Protein AF-A0A2N2ADD2-F1 (afdb_monomer_lite)

pLDDT: mean 80.16, std 11.81, range [31.42, 96.12]

Radius of gyration: 32.39 Å; chains: 1; bounding box: 67×50×82 Å

Sequence (195 aa):
MPVCSAKVRYEQFLERLINNNEPEYFYLHQEPTADFPEPCCAFLALSIPVKADLHYQKCVDARILSLQETFKAKLGWLVGQMYSRVGTQDWERSALKEKVSELIDQAALWLDTKQIKELQRAVNEWRAANPTTEITPKLVLELSEQLPTRKQKALSRIEAIVKGGGKGVPELTPEQIKSLLRHLSNDQGLTEVLR

Secondary structure (DSSP, 8-state):
----S-HHHHHHHHHHHHTT-STTEEEE--BGGGTB-S-EEEETT------HHHHHHHHHHT------HHHHHHHHHHHHHHH------PPPHHHHHHHHHHHHHHH-----HHHHHHHHHHHHHHHHH-TTS---HHHHHHHHHTSPPHHHHHHHHHHHHHHTT-TT-----HHHHHHHHHHHHH-HHHHHHT-

Foldseek 3Di:
DDDDPCPVVVVVVVVCACVVNPLQKHWDCADVVQVRHHIDIDGLPDDDDDDCVPCVVVCVVPDSDDDDPVSVVSSVVSNCVVPVDPPDPDDDPVVVVVVVVVCVVVPDDDDDPVLVVVLVVQVVVVCVVPVPDDDDPVNSVVSSVPDQALLSV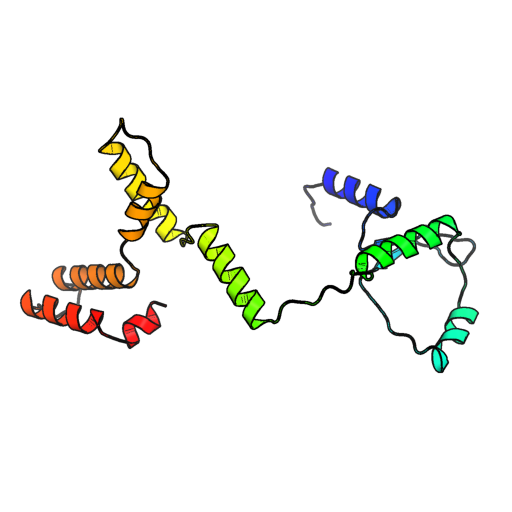VLVVVLCCQVVPPPPRPNDDPVRSVVVSVCSSPDPVNVVVSD

Structure (mmCIF, N/CA/C/O backbone):
data_AF-A0A2N2ADD2-F1
#
_entry.id   AF-A0A2N2ADD2-F1
#
loop_
_atom_site.group_PDB
_atom_site.id
_atom_site.type_symbol
_atom_site.label_atom_id
_atom_site.label_alt_id
_atom_site.label_comp_id
_atom_site.label_asym_id
_atom_site.label_entity_id
_atom_site.label_seq_id
_atom_site.pdbx_PDB_ins_code
_atom_site.Cartn_x
_atom_site.Cartn_y
_atom_site.Cartn_z
_atom_site.occupancy
_atom_site.B_iso_or_equiv
_atom_site.auth_seq_id
_atom_site.auth_comp_id
_atom_site.auth_asym_id
_atom_site.auth_atom_id
_atom_site.pdbx_PDB_model_num
ATOM 1 N N . MET A 1 1 ? 19.639 -5.070 19.262 1.00 31.42 1 MET A N 1
ATOM 2 C CA . MET A 1 1 ? 19.047 -3.772 18.874 1.00 31.42 1 MET A CA 1
ATOM 3 C C . MET A 1 1 ? 19.299 -3.545 17.394 1.00 31.42 1 MET A C 1
ATOM 5 O O . MET A 1 1 ? 20.451 -3.675 16.993 1.00 31.42 1 MET A O 1
ATOM 9 N N . PRO A 1 2 ? 18.271 -3.260 16.582 1.00 43.34 2 PRO A N 1
ATOM 10 C CA . PRO A 1 2 ? 18.477 -2.869 15.193 1.00 43.34 2 PRO A CA 1
ATOM 11 C C . PRO A 1 2 ? 19.175 -1.503 15.134 1.00 43.34 2 PRO A C 1
ATOM 13 O O . PRO A 1 2 ? 18.790 -0.568 15.832 1.00 43.34 2 PRO A O 1
ATOM 16 N N . VAL A 1 3 ? 20.215 -1.396 14.309 1.00 45.28 3 VAL A N 1
ATOM 17 C CA . VAL A 1 3 ? 20.918 -0.136 14.040 1.00 45.28 3 VAL A CA 1
ATOM 18 C C . VAL A 1 3 ? 20.232 0.515 12.841 1.00 45.28 3 VAL A C 1
ATOM 20 O O . VAL A 1 3 ? 20.341 0.021 11.723 1.00 45.28 3 VAL A O 1
ATOM 23 N N . CYS A 1 4 ? 19.482 1.593 13.074 1.00 60.41 4 CYS A N 1
ATOM 24 C CA . CYS A 1 4 ? 18.794 2.344 12.022 1.00 60.41 4 CYS A CA 1
ATOM 25 C C . CYS A 1 4 ? 19.504 3.675 11.756 1.00 60.41 4 CYS A C 1
ATOM 27 O O . CYS A 1 4 ? 19.708 4.472 12.667 1.00 60.41 4 CYS A O 1
ATOM 29 N N . SER A 1 5 ? 19.837 3.938 10.491 1.00 70.19 5 SER A N 1
ATOM 30 C CA . SER A 1 5 ? 20.504 5.168 10.036 1.00 70.19 5 SER A CA 1
ATOM 31 C C . SER A 1 5 ? 19.545 6.339 9.770 1.00 70.19 5 SER A C 1
ATOM 33 O O . SER A 1 5 ? 19.991 7.450 9.501 1.00 70.19 5 SER A O 1
ATOM 35 N N . ALA A 1 6 ? 18.228 6.122 9.854 1.00 81.38 6 ALA A N 1
ATOM 36 C CA . ALA A 1 6 ? 17.204 7.070 9.408 1.00 81.38 6 ALA A CA 1
ATOM 37 C C . ALA A 1 6 ? 16.372 7.666 10.563 1.00 81.38 6 ALA A C 1
ATOM 39 O O . ALA A 1 6 ? 15.142 7.663 10.509 1.00 81.38 6 ALA A O 1
ATOM 40 N N . LYS A 1 7 ? 17.037 8.192 11.604 1.00 87.25 7 LYS A N 1
ATOM 41 C CA . LYS A 1 7 ? 16.390 8.783 12.796 1.00 87.25 7 LYS A CA 1
ATOM 42 C C . LYS A 1 7 ? 15.319 9.825 12.445 1.00 87.25 7 LYS A C 1
ATOM 44 O O . LYS A 1 7 ? 14.194 9.717 12.913 1.00 87.25 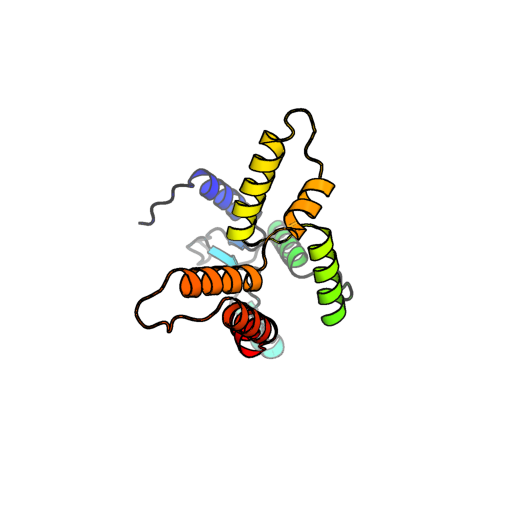7 LYS A O 1
ATOM 49 N N . VAL A 1 8 ? 15.643 10.762 11.551 1.00 87.50 8 VAL A N 1
ATOM 50 C CA . VAL A 1 8 ? 14.726 11.841 11.135 1.00 87.50 8 VAL A CA 1
ATOM 51 C C . VAL A 1 8 ? 13.441 11.287 10.511 1.00 87.50 8 VAL A C 1
ATOM 53 O O . VAL A 1 8 ? 12.346 11.746 10.811 1.00 87.50 8 VAL A O 1
ATOM 56 N N . ARG A 1 9 ? 13.555 10.256 9.664 1.00 86.00 9 ARG A N 1
ATOM 57 C CA . ARG A 1 9 ? 12.391 9.632 9.018 1.00 86.00 9 ARG A CA 1
ATOM 58 C C . ARG A 1 9 ? 11.507 8.903 10.030 1.00 86.00 9 ARG A C 1
ATOM 60 O O . ARG A 1 9 ? 10.291 8.889 9.872 1.00 86.00 9 ARG A O 1
ATOM 67 N N . TYR A 1 10 ? 12.117 8.295 11.044 1.00 89.88 10 TYR A N 1
ATOM 68 C CA . TYR A 1 10 ? 11.398 7.622 12.120 1.00 89.88 10 TYR A CA 1
ATOM 69 C C . TYR A 1 10 ? 10.647 8.614 13.016 1.00 89.88 10 TYR A C 1
ATOM 71 O O . TYR A 1 10 ? 9.476 8.396 13.306 1.00 89.88 10 TYR A O 1
ATOM 79 N N . GLU A 1 11 ? 11.281 9.729 13.384 1.00 92.06 11 GLU A N 1
ATOM 80 C CA . GLU A 1 11 ? 10.634 10.809 14.143 1.00 92.06 11 GLU A CA 1
ATOM 81 C C . GLU A 1 11 ? 9.427 11.370 13.385 1.00 92.06 11 GLU A C 1
ATOM 83 O O . GLU A 1 11 ? 8.322 11.381 13.921 1.00 92.06 11 GLU A O 1
ATOM 88 N N . GLN A 1 12 ? 9.594 11.705 12.101 1.00 92.44 12 GLN A N 1
ATOM 89 C CA . GLN A 1 12 ? 8.491 12.170 11.251 1.00 92.44 12 GLN A CA 1
ATOM 90 C C . GLN A 1 12 ? 7.350 11.151 11.151 1.00 92.44 12 GLN A C 1
ATOM 92 O O . GLN A 1 12 ? 6.180 11.526 11.126 1.00 92.44 12 GLN A O 1
ATOM 97 N N . PHE A 1 13 ? 7.671 9.858 11.073 1.00 93.12 13 PHE A N 1
ATOM 98 C CA . PHE A 1 13 ? 6.657 8.807 11.072 1.00 93.12 13 PHE A CA 1
ATOM 99 C C . PHE A 1 13 ? 5.889 8.765 12.398 1.00 93.12 13 PHE A C 1
ATOM 101 O O . PHE A 1 13 ? 4.661 8.768 12.377 1.00 93.12 13 PHE A O 1
ATOM 108 N N . LEU A 1 14 ? 6.584 8.777 13.540 1.00 93.94 14 LEU A N 1
ATOM 109 C CA . LEU A 1 14 ? 5.941 8.770 14.855 1.00 93.94 14 LEU A CA 1
ATOM 110 C C . LEU A 1 14 ? 5.075 10.011 15.083 1.00 93.94 14 LEU A C 1
ATOM 112 O O . LEU A 1 14 ? 3.967 9.888 15.597 1.00 93.94 14 LEU A O 1
ATOM 116 N N . GLU A 1 15 ? 5.538 11.190 14.665 1.00 94.31 15 GLU A N 1
ATOM 117 C CA . GLU A 1 15 ? 4.751 12.423 14.734 1.00 94.31 15 GLU A CA 1
ATOM 118 C C . GLU A 1 15 ? 3.450 12.299 13.943 1.00 94.31 15 GLU A C 1
ATOM 120 O O . GLU A 1 15 ? 2.382 12.658 14.444 1.00 94.31 15 GLU A O 1
ATOM 125 N N . ARG A 1 16 ? 3.501 11.759 12.719 1.00 94.81 16 ARG A N 1
ATOM 126 C CA . ARG A 1 16 ? 2.286 11.524 11.930 1.00 94.81 16 ARG A CA 1
ATOM 127 C C . ARG A 1 16 ? 1.391 10.470 12.567 1.00 94.81 16 ARG A C 1
ATOM 129 O O . ARG A 1 16 ? 0.183 10.686 12.630 1.00 94.81 16 ARG A O 1
ATOM 136 N N . LEU A 1 17 ? 1.964 9.374 13.056 1.00 94.44 17 LEU A N 1
ATOM 137 C CA . LEU A 1 17 ? 1.234 8.276 13.682 1.00 94.44 17 LEU A CA 1
ATOM 138 C C . LEU A 1 17 ? 0.463 8.749 14.919 1.00 94.44 17 LEU A C 1
ATOM 140 O O . LEU A 1 17 ? -0.749 8.567 14.989 1.00 94.44 17 LEU A O 1
ATOM 144 N N . ILE A 1 18 ? 1.144 9.406 15.861 1.00 94.06 18 ILE A N 1
ATOM 145 C CA . ILE A 1 18 ? 0.550 9.880 17.121 1.00 94.06 18 ILE A CA 1
ATOM 146 C C . ILE A 1 18 ? -0.536 10.928 16.849 1.00 94.06 18 ILE A C 1
ATOM 148 O O . ILE A 1 18 ? -1.584 10.923 17.492 1.00 94.06 18 ILE A O 1
ATOM 152 N N . ASN A 1 19 ? -0.336 11.782 15.842 1.00 93.81 19 ASN A N 1
ATOM 153 C CA . ASN A 1 19 ? -1.346 12.748 15.414 1.00 93.81 19 ASN A CA 1
ATOM 154 C C . ASN A 1 19 ? -2.474 12.135 14.564 1.00 93.81 19 ASN A C 1
ATOM 156 O O . ASN A 1 19 ? -3.343 12.874 14.094 1.00 93.81 19 ASN A O 1
ATOM 160 N N . ASN A 1 20 ? -2.514 10.813 14.358 1.00 93.88 20 ASN A N 1
ATOM 161 C CA . ASN A 1 20 ? -3.494 10.125 13.510 1.00 93.88 20 ASN A CA 1
ATOM 162 C C . ASN A 1 20 ? -3.515 10.635 12.055 1.00 93.88 20 ASN A C 1
ATOM 164 O O . ASN A 1 20 ? -4.572 10.757 11.444 1.00 93.88 20 ASN A O 1
ATOM 168 N N . ASN A 1 21 ? -2.356 11.002 11.513 1.00 92.44 21 ASN A N 1
ATOM 169 C CA . ASN A 1 21 ? -2.181 11.480 10.137 1.00 92.44 21 ASN A CA 1
ATOM 170 C C . ASN A 1 21 ? -1.524 10.433 9.222 1.00 92.44 21 ASN A C 1
ATOM 172 O O . ASN A 1 21 ? -1.235 10.732 8.066 1.00 92.44 21 ASN A O 1
ATOM 176 N N . GLU A 1 22 ? -1.265 9.228 9.730 1.00 92.69 22 GLU A N 1
ATOM 177 C CA . GLU A 1 22 ? -0.742 8.116 8.940 1.00 92.69 22 GLU A CA 1
ATOM 178 C C . GLU A 1 22 ? -1.917 7.242 8.442 1.00 92.69 22 GLU A C 1
ATOM 180 O O . GLU A 1 22 ? -2.624 6.678 9.273 1.00 92.69 22 GLU A O 1
ATOM 185 N N . PRO A 1 23 ? -2.173 7.125 7.122 1.00 86.75 23 PRO A N 1
ATOM 186 C CA . PRO A 1 23 ? -3.447 6.609 6.596 1.00 86.75 23 PRO A CA 1
ATOM 187 C C . PRO A 1 23 ? -3.810 5.167 6.964 1.00 86.75 23 PRO A C 1
ATOM 189 O O . PRO A 1 23 ? -4.987 4.833 7.023 1.00 86.75 23 PRO A O 1
ATOM 192 N N . GLU A 1 24 ? -2.821 4.302 7.180 1.00 90.25 24 GLU A N 1
ATOM 193 C CA . GLU A 1 24 ? -3.043 2.870 7.438 1.00 90.25 24 GLU A CA 1
ATOM 194 C C . GLU A 1 24 ? -3.286 2.553 8.919 1.00 90.25 24 GLU A C 1
ATOM 196 O O . GLU A 1 24 ? -3.643 1.424 9.270 1.00 90.25 24 GLU A O 1
ATOM 201 N N . TYR A 1 25 ? -3.092 3.544 9.788 1.00 93.88 25 TYR A N 1
ATOM 202 C CA . TYR A 1 25 ? -2.951 3.362 11.220 1.00 93.88 25 TYR A CA 1
ATOM 203 C C . TYR A 1 25 ? -3.843 4.331 11.989 1.00 93.88 25 TYR A C 1
ATOM 205 O O . TYR A 1 25 ? -4.035 5.481 11.601 1.00 93.88 25 TYR A O 1
ATOM 213 N N . PHE A 1 26 ? -4.344 3.882 13.134 1.00 95.00 26 PHE A N 1
ATOM 214 C CA . PHE A 1 26 ? -5.016 4.754 14.088 1.00 95.00 26 PHE A CA 1
ATOM 215 C C . PHE A 1 26 ? -4.432 4.542 15.479 1.00 95.00 26 PHE A C 1
ATOM 217 O O . PHE A 1 26 ? -4.588 3.482 16.084 1.00 95.00 26 PHE A O 1
ATOM 224 N N . TYR A 1 27 ? -3.703 5.537 15.964 1.00 96.12 27 TYR A N 1
ATOM 225 C CA . TYR A 1 27 ? -3.091 5.557 17.279 1.00 96.12 27 TYR A CA 1
ATOM 226 C C . TYR A 1 27 ? -4.137 5.776 18.378 1.00 96.12 27 TYR A C 1
ATOM 228 O O . TYR A 1 27 ? -4.962 6.694 18.315 1.00 96.12 27 TYR A O 1
ATOM 236 N N . LEU A 1 28 ? -4.053 4.936 19.407 1.00 94.19 28 LEU A N 1
ATOM 237 C CA . LEU A 1 28 ? -4.863 4.974 20.615 1.00 94.19 28 LEU A CA 1
ATOM 238 C C . LEU A 1 28 ? -3.937 5.207 21.807 1.00 94.19 28 LEU A C 1
ATOM 240 O O . LEU A 1 28 ? -3.064 4.387 22.101 1.00 94.19 28 LEU A O 1
ATOM 244 N N . HIS A 1 29 ? -4.126 6.337 22.485 1.00 93.81 29 HIS A N 1
ATOM 245 C CA . HIS A 1 29 ? -3.371 6.640 23.692 1.00 93.81 29 HIS A CA 1
ATOM 246 C C . HIS A 1 29 ? -3.873 5.800 24.868 1.00 93.81 29 HIS A C 1
ATOM 248 O O . HIS A 1 29 ? -5.074 5.551 24.974 1.00 93.81 29 HIS A O 1
ATOM 254 N N . GLN A 1 30 ? -2.951 5.379 25.733 1.00 93.88 30 GLN A N 1
ATOM 255 C CA . GLN A 1 30 ? -3.269 4.614 26.936 1.00 93.88 30 GLN A CA 1
ATOM 256 C C . GLN A 1 30 ? -4.255 5.368 27.842 1.00 93.88 30 GLN A C 1
ATOM 258 O O . GLN A 1 30 ? -4.192 6.591 27.960 1.00 93.88 30 GLN A O 1
ATOM 263 N N . GLU A 1 31 ? -5.117 4.620 28.521 1.00 92.56 31 GLU A N 1
ATOM 264 C CA . GLU A 1 31 ? -6.020 5.095 29.566 1.00 92.56 31 GLU A CA 1
ATOM 265 C C . GLU A 1 31 ? -5.992 4.086 30.729 1.00 92.56 31 GLU A C 1
ATOM 267 O O . GLU A 1 31 ? -6.833 3.183 30.810 1.00 92.56 31 GLU A O 1
ATOM 272 N N . PRO A 1 32 ? -5.002 4.194 31.636 1.00 89.56 32 PRO A N 1
ATOM 273 C CA . PRO A 1 32 ? -4.806 3.218 32.708 1.00 89.56 32 PRO A CA 1
ATOM 274 C C . PRO A 1 32 ? -6.000 3.107 33.662 1.00 89.56 32 PRO A C 1
ATOM 276 O O . PRO A 1 32 ? -6.190 2.070 34.289 1.00 89.56 32 PRO A O 1
ATOM 279 N N . THR A 1 33 ? -6.820 4.159 33.768 1.00 91.31 33 THR A N 1
ATOM 280 C CA . THR A 1 33 ? -8.014 4.165 34.629 1.00 91.31 33 THR A CA 1
ATOM 281 C C . THR A 1 33 ? -9.147 3.282 34.100 1.00 91.31 33 THR A C 1
ATOM 283 O O . THR A 1 33 ? -10.035 2.908 34.864 1.00 91.31 33 THR A O 1
ATOM 286 N N . ALA A 1 34 ? -9.100 2.918 32.817 1.00 85.69 34 ALA A N 1
ATOM 287 C CA . ALA A 1 34 ? -10.124 2.150 32.119 1.00 85.69 34 ALA A CA 1
ATOM 288 C C . ALA A 1 34 ? -9.594 0.808 31.579 1.00 85.69 34 ALA A C 1
ATOM 290 O O . ALA A 1 34 ? -10.079 0.325 30.559 1.00 85.69 34 ALA A O 1
ATOM 291 N N . ASP A 1 35 ? -8.592 0.227 32.252 1.00 88.31 35 ASP A N 1
ATOM 292 C CA . ASP A 1 35 ? -7.957 -1.050 31.881 1.00 88.31 35 ASP A CA 1
ATOM 293 C C . ASP A 1 35 ? -7.349 -1.051 30.463 1.00 88.31 35 ASP A C 1
ATOM 295 O O . ASP A 1 35 ? -7.363 -2.044 29.737 1.00 88.31 35 ASP A O 1
ATOM 299 N N . PHE A 1 36 ? -6.797 0.095 30.052 1.00 91.44 36 PHE A N 1
ATOM 300 C CA . PHE A 1 36 ? -6.079 0.251 28.788 1.00 91.44 36 PHE A CA 1
ATOM 301 C C . PHE A 1 36 ? -4.659 0.788 29.044 1.00 91.44 36 PHE A C 1
ATOM 303 O O . PHE A 1 36 ? -4.391 1.973 28.846 1.00 91.44 36 PHE A O 1
ATOM 310 N N . PRO A 1 37 ? -3.739 -0.048 29.561 1.00 92.44 37 PRO A N 1
ATOM 311 C CA . PRO A 1 37 ? -2.497 0.422 30.177 1.00 92.44 37 PRO A CA 1
ATOM 312 C C . PRO A 1 37 ? -1.403 0.826 29.183 1.00 92.44 37 PRO A C 1
ATOM 314 O O . PRO A 1 37 ? -0.475 1.525 29.581 1.00 92.44 37 PRO A O 1
ATOM 317 N N . GLU A 1 38 ? -1.492 0.407 27.919 1.00 94.19 38 GLU A N 1
ATOM 318 C CA . GLU A 1 38 ? -0.439 0.614 26.923 1.00 94.19 38 GLU A CA 1
ATOM 319 C C . GLU A 1 38 ? -0.973 1.305 25.664 1.00 94.19 38 GLU A C 1
ATOM 321 O O . GLU A 1 38 ? -2.095 1.030 25.223 1.00 94.19 38 GLU A O 1
ATOM 326 N N . PRO A 1 39 ? -0.177 2.194 25.043 1.00 94.06 39 PRO A N 1
ATOM 327 C CA . PRO A 1 39 ? -0.555 2.807 23.787 1.00 94.06 39 PRO A CA 1
ATOM 328 C C . PRO A 1 39 ? -0.591 1.740 22.694 1.00 94.06 39 PRO A C 1
ATOM 330 O O . PRO A 1 39 ? 0.364 0.988 22.502 1.00 94.06 39 PRO A O 1
ATOM 333 N N . CYS A 1 40 ? -1.679 1.717 21.936 1.00 94.06 40 CYS A N 1
ATOM 334 C CA . CYS A 1 40 ? -1.874 0.743 20.871 1.00 94.06 40 CYS A CA 1
ATOM 335 C C . CYS A 1 40 ? -2.115 1.440 19.536 1.00 94.06 40 CYS A C 1
ATOM 337 O O . CYS A 1 40 ? -2.365 2.644 19.455 1.00 94.06 40 CYS A O 1
ATOM 339 N N . CYS A 1 41 ? -2.072 0.658 18.463 1.00 93.69 41 CYS A N 1
ATOM 340 C CA . CYS A 1 41 ? -2.405 1.133 17.136 1.00 93.69 41 CYS A CA 1
ATOM 341 C C . CYS A 1 41 ? -3.328 0.143 16.427 1.00 93.69 41 CYS A C 1
ATOM 343 O O . CYS A 1 41 ? -3.050 -1.055 16.390 1.00 93.69 41 CYS A O 1
ATOM 345 N N . ALA A 1 42 ? -4.424 0.648 15.865 1.00 92.00 42 ALA A N 1
ATOM 346 C CA . ALA A 1 42 ? -5.312 -0.128 15.017 1.00 92.00 42 ALA A CA 1
ATOM 347 C C . ALA A 1 42 ? -4.830 -0.085 13.561 1.00 92.00 42 ALA A C 1
ATOM 349 O O . ALA A 1 42 ? -4.539 0.986 13.029 1.00 92.00 42 ALA A O 1
ATOM 350 N N . PHE A 1 43 ? -4.796 -1.248 12.912 1.00 93.44 43 PHE A N 1
ATOM 351 C CA . PHE A 1 43 ? -4.500 -1.386 11.487 1.00 93.44 43 PHE A CA 1
ATOM 352 C C . PHE A 1 43 ? -5.793 -1.230 10.687 1.00 93.44 43 PHE A C 1
ATOM 354 O O . PHE A 1 43 ? -6.646 -2.114 10.707 1.00 93.44 43 PHE A O 1
ATOM 361 N N . LEU A 1 44 ? -5.943 -0.124 9.962 1.00 90.19 44 LEU A N 1
ATOM 362 C CA . LEU A 1 44 ? -7.184 0.198 9.249 1.00 90.19 44 LEU A CA 1
ATOM 363 C C . LEU A 1 44 ? -7.390 -0.652 7.984 1.00 90.19 44 LEU A C 1
ATOM 365 O O . LEU A 1 44 ? -8.521 -0.862 7.542 1.00 90.19 44 LEU A O 1
ATOM 369 N N . ALA A 1 45 ? -6.304 -1.189 7.421 1.00 86.69 45 ALA A N 1
ATOM 370 C CA . ALA A 1 45 ? -6.344 -2.101 6.275 1.00 86.69 45 ALA A CA 1
ATOM 371 C C . ALA A 1 45 ? -6.823 -3.517 6.646 1.00 86.69 45 ALA A C 1
ATOM 373 O O . ALA A 1 45 ? -7.202 -4.294 5.769 1.00 86.69 45 ALA A O 1
ATOM 374 N N . LEU A 1 46 ? -6.797 -3.872 7.935 1.00 85.62 46 LEU A N 1
ATOM 375 C CA . LEU A 1 46 ? -7.219 -5.182 8.409 1.00 85.62 46 LEU A CA 1
ATOM 376 C C . LEU A 1 46 ? -8.705 -5.141 8.777 1.00 85.62 46 LEU A C 1
ATOM 378 O O . LEU A 1 46 ? -9.091 -4.583 9.800 1.00 85.62 46 LEU A O 1
ATOM 382 N N . SER A 1 47 ? -9.541 -5.767 7.950 1.00 80.81 47 SER A N 1
ATOM 383 C CA . SER A 1 47 ? -10.967 -5.930 8.236 1.00 80.81 47 SER A CA 1
ATOM 384 C C . SER A 1 47 ? -11.246 -7.321 8.800 1.00 80.81 47 SER A C 1
ATOM 386 O O . SER A 1 47 ? -10.880 -8.329 8.194 1.00 80.81 47 SER A O 1
ATOM 388 N N . ILE A 1 48 ? -11.908 -7.378 9.958 1.00 84.06 48 ILE A N 1
ATOM 389 C CA . ILE A 1 48 ? -12.375 -8.625 10.570 1.00 84.06 48 ILE A CA 1
ATOM 390 C C . ILE A 1 48 ? -13.902 -8.661 10.445 1.00 84.06 48 ILE A C 1
ATOM 392 O O . ILE A 1 48 ? -14.582 -7.850 11.081 1.00 84.06 48 ILE A O 1
ATOM 396 N N . PRO A 1 49 ? -14.471 -9.573 9.638 1.00 84.44 49 PRO A N 1
ATOM 397 C CA . PRO A 1 49 ? -15.912 -9.657 9.482 1.00 84.44 49 PRO A CA 1
ATOM 398 C C . PRO A 1 49 ? -16.553 -10.190 10.766 1.00 84.44 49 PRO A C 1
ATOM 400 O O . PRO A 1 49 ? -16.232 -11.280 11.240 1.00 84.44 49 PRO A O 1
ATOM 403 N N . VAL A 1 50 ? -17.512 -9.439 11.300 1.00 86.50 50 VAL A N 1
ATOM 404 C CA . VAL A 1 50 ? -18.326 -9.836 12.452 1.00 86.50 50 VAL A CA 1
ATOM 405 C C . VAL A 1 50 ? -19.780 -9.998 12.029 1.00 86.50 50 VAL A C 1
ATOM 407 O O . VAL A 1 50 ? -20.387 -9.100 11.450 1.00 86.50 50 VAL A O 1
ATOM 410 N N . LYS A 1 51 ? -20.356 -11.167 12.322 1.00 92.00 51 LYS A N 1
ATOM 411 C CA . LYS A 1 51 ? -21.792 -11.417 12.129 1.00 92.00 51 LYS A CA 1
ATOM 412 C C . LYS A 1 51 ? -22.603 -10.648 13.171 1.00 92.00 51 LYS A C 1
ATOM 414 O O . LYS A 1 51 ? -22.384 -10.859 14.364 1.00 92.00 51 LYS A O 1
ATOM 419 N N . ALA A 1 52 ? -23.504 -9.776 12.726 1.00 92.06 52 ALA A N 1
ATOM 420 C CA . ALA A 1 52 ? -24.253 -8.880 13.605 1.00 92.06 52 ALA A CA 1
ATOM 421 C C . ALA A 1 52 ? -25.169 -9.639 14.580 1.00 92.06 52 ALA A C 1
ATOM 423 O O . ALA A 1 52 ? -25.155 -9.365 15.775 1.00 92.06 52 ALA A O 1
ATOM 424 N N . ASP A 1 53 ? -25.888 -10.645 14.087 1.00 94.56 53 ASP A N 1
ATOM 425 C CA . ASP A 1 53 ? -26.791 -11.515 14.848 1.00 94.56 53 ASP A CA 1
ATOM 426 C C . ASP A 1 53 ? -26.086 -12.304 15.964 1.00 94.56 53 ASP A C 1
ATOM 428 O O . ASP A 1 53 ? -26.678 -12.554 17.011 1.00 94.56 53 ASP A O 1
ATOM 432 N N . LEU A 1 54 ? -24.813 -12.664 15.768 1.00 94.31 54 LEU A N 1
ATOM 433 C CA . LEU A 1 54 ? -24.060 -13.496 16.713 1.00 94.31 54 LEU A CA 1
ATOM 434 C C . LEU A 1 54 ? -23.123 -12.706 17.642 1.00 94.31 54 LEU A C 1
ATOM 436 O O . LEU A 1 54 ? -22.907 -13.110 18.788 1.00 94.31 54 LEU A O 1
ATOM 440 N N . HIS A 1 55 ? -22.510 -11.625 17.149 1.00 95.31 55 HIS A N 1
ATOM 441 C CA . HIS A 1 55 ? -21.389 -10.964 17.833 1.00 95.31 55 HIS A CA 1
ATOM 442 C C . H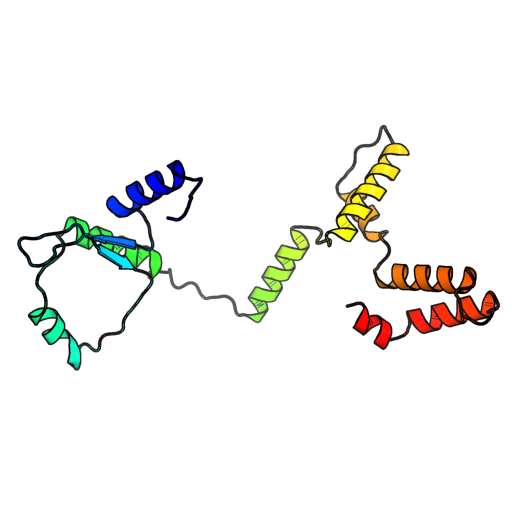IS A 1 55 ? -21.697 -9.556 18.329 1.00 95.31 55 HIS A C 1
ATOM 444 O O . HIS A 1 55 ? -21.003 -9.096 19.231 1.00 95.31 55 HIS A O 1
ATOM 450 N N . TYR A 1 56 ? -22.711 -8.870 17.788 1.00 92.56 56 TYR A N 1
ATOM 451 C CA . TYR A 1 56 ? -22.928 -7.454 18.095 1.00 92.56 56 TYR A CA 1
ATOM 452 C C . TYR A 1 56 ? -23.099 -7.205 19.596 1.00 92.56 56 TYR A C 1
ATOM 454 O O . TYR A 1 56 ? -22.350 -6.418 20.172 1.00 92.56 56 TYR A O 1
ATOM 462 N N . GLN A 1 57 ? -24.012 -7.937 20.244 1.00 94.81 57 GLN A N 1
ATOM 463 C CA . GLN A 1 57 ? -24.259 -7.762 21.675 1.00 94.81 57 GLN A CA 1
ATOM 464 C C . GLN A 1 57 ? -23.012 -8.080 22.510 1.00 94.81 57 GLN A C 1
ATOM 466 O O . GLN A 1 57 ? -22.670 -7.323 23.408 1.00 94.81 57 GLN A O 1
ATOM 471 N N . LYS A 1 58 ? -22.257 -9.124 22.139 1.00 95.12 58 LYS A N 1
ATOM 472 C CA . LYS A 1 58 ? -20.997 -9.477 22.814 1.00 95.12 58 LYS A CA 1
ATOM 473 C C . LYS A 1 58 ? -19.969 -8.346 22.740 1.00 95.12 58 LYS A C 1
ATOM 475 O O . LYS A 1 58 ? -19.279 -8.090 23.719 1.00 95.12 58 LYS A O 1
ATOM 480 N N . CYS A 1 59 ? -19.867 -7.660 21.600 1.00 92.50 59 CYS A N 1
ATOM 481 C CA . CYS A 1 59 ? -18.982 -6.505 21.448 1.00 92.50 59 CYS A CA 1
ATOM 482 C C . CYS A 1 59 ? -19.454 -5.299 22.269 1.00 92.50 59 CYS A C 1
ATOM 484 O O . CYS A 1 59 ? -18.620 -4.575 22.806 1.00 92.50 59 CYS A O 1
ATOM 486 N N . VAL A 1 60 ? -20.770 -5.075 22.365 1.00 92.69 60 VAL A N 1
ATOM 487 C CA . VAL A 1 60 ? -21.346 -4.000 23.187 1.00 92.69 60 VAL A CA 1
ATOM 488 C C . VAL A 1 60 ? -21.075 -4.250 24.669 1.00 92.69 60 VAL A C 1
ATOM 490 O O . VAL A 1 60 ? -20.612 -3.340 25.352 1.00 92.69 60 VAL A O 1
ATOM 493 N N . ASP A 1 61 ? -21.297 -5.476 25.140 1.00 93.81 61 ASP A N 1
ATOM 494 C CA . ASP A 1 61 ? -21.102 -5.857 26.542 1.00 93.81 61 ASP A CA 1
ATOM 495 C C . ASP A 1 61 ? -19.617 -5.844 26.940 1.00 93.81 61 ASP A C 1
ATOM 497 O O . ASP A 1 61 ? -19.277 -5.496 28.067 1.00 93.81 61 ASP A O 1
ATOM 501 N N . ALA A 1 62 ? -18.717 -6.174 26.007 1.00 92.00 62 ALA A N 1
ATOM 502 C CA . ALA A 1 62 ? -17.268 -6.135 26.216 1.00 92.00 62 ALA A CA 1
ATOM 503 C C . ALA A 1 62 ? -16.648 -4.730 26.052 1.00 92.00 62 ALA A C 1
ATOM 505 O O . ALA A 1 62 ? -15.434 -4.571 26.187 1.00 92.00 62 ALA A O 1
ATOM 506 N N . ARG A 1 63 ? -17.437 -3.700 25.718 1.00 90.75 63 ARG A N 1
ATOM 507 C CA . ARG A 1 63 ? -16.915 -2.354 25.455 1.00 90.75 63 ARG A CA 1
ATOM 508 C C . ARG A 1 63 ? -16.526 -1.649 26.757 1.00 90.75 63 ARG A C 1
ATOM 510 O O . ARG A 1 63 ? -17.391 -1.179 27.488 1.00 90.75 63 ARG A O 1
ATOM 517 N N . ILE A 1 64 ? -15.225 -1.463 26.962 1.00 91.19 64 ILE A N 1
ATOM 518 C CA . ILE A 1 64 ? -14.659 -0.725 28.108 1.00 91.19 64 ILE A CA 1
ATOM 519 C C . ILE A 1 64 ? -14.436 0.771 27.831 1.00 91.19 64 ILE A C 1
ATOM 521 O O . ILE A 1 64 ? -14.476 1.590 28.743 1.00 91.19 64 ILE A O 1
ATOM 525 N N . LEU A 1 65 ? -14.244 1.146 26.562 1.00 92.00 65 LEU A N 1
ATOM 526 C CA . LEU A 1 65 ? -13.918 2.507 26.134 1.00 92.00 65 LEU A CA 1
ATOM 527 C C . LEU A 1 65 ? -14.616 2.864 24.818 1.00 92.00 65 LEU A C 1
ATOM 529 O O . LEU A 1 65 ? -15.023 2.002 24.037 1.00 92.00 65 LEU A O 1
ATOM 533 N N . SER A 1 66 ? -14.743 4.164 24.557 1.00 91.25 66 SER A N 1
ATOM 534 C CA . SER A 1 66 ? -15.220 4.703 23.283 1.00 91.25 66 SER A CA 1
ATOM 535 C C . SER A 1 66 ? -14.408 5.933 22.908 1.00 91.25 66 SER A C 1
ATOM 537 O O . SER A 1 66 ? -14.054 6.740 23.762 1.00 91.25 66 SER A O 1
ATOM 539 N N . LEU A 1 67 ? -14.195 6.124 21.607 1.00 92.62 67 LEU A N 1
ATOM 540 C CA . LEU A 1 67 ? -13.623 7.359 21.082 1.00 92.62 67 LEU A CA 1
ATOM 541 C C . LEU A 1 67 ? -14.544 8.555 21.362 1.00 92.62 67 LEU A C 1
ATOM 543 O O . LEU A 1 67 ? -15.773 8.421 21.374 1.00 92.62 67 LEU A O 1
ATOM 547 N N . GLN A 1 68 ? -13.943 9.730 21.541 1.00 92.81 68 GLN A N 1
ATOM 548 C CA . GLN A 1 68 ? -14.665 11.002 21.535 1.00 92.81 68 GLN A CA 1
ATOM 549 C C . GLN A 1 68 ? -15.123 11.355 20.114 1.00 92.81 68 GLN A C 1
ATOM 551 O O . GLN A 1 68 ? -14.595 10.839 19.129 1.00 92.81 68 GLN A O 1
ATOM 556 N N . GLU A 1 69 ? -16.096 12.257 20.006 1.00 93.31 69 GLU A N 1
ATOM 557 C CA . GLU A 1 69 ? -16.761 12.587 18.739 1.00 93.31 69 GLU A CA 1
ATOM 558 C C . GLU A 1 69 ? -15.790 13.034 17.635 1.00 93.31 69 GLU A C 1
ATOM 560 O O . GLU A 1 69 ? -15.849 12.551 16.506 1.00 93.31 69 GLU A O 1
ATOM 565 N N . THR A 1 70 ? -14.821 13.880 17.983 1.00 93.75 70 THR A N 1
ATOM 566 C CA . THR A 1 70 ? -13.786 14.363 17.057 1.00 93.75 70 THR A CA 1
ATOM 567 C C . THR A 1 70 ? -12.931 13.224 16.492 1.00 93.75 70 THR A C 1
ATOM 569 O O . THR A 1 70 ? -12.648 13.189 15.294 1.00 93.75 70 THR A O 1
ATOM 572 N N . PHE A 1 71 ? -12.565 12.250 17.327 1.00 92.44 71 PHE A N 1
ATOM 573 C CA . PHE A 1 71 ? -11.781 11.084 16.916 1.00 92.44 71 PHE A CA 1
ATOM 574 C C . PHE A 1 71 ? -12.614 10.071 16.124 1.00 92.44 71 PHE A C 1
ATOM 576 O O . PHE A 1 71 ? -12.092 9.483 15.178 1.00 92.44 71 PHE A O 1
ATOM 583 N N . LYS A 1 72 ? -13.908 9.908 16.439 1.00 93.50 72 LYS A N 1
ATOM 584 C CA . LYS A 1 72 ? -14.839 9.102 15.627 1.00 93.50 72 LYS A CA 1
ATOM 585 C C . LYS A 1 72 ? -14.955 9.652 14.209 1.00 93.50 72 LYS A C 1
ATOM 587 O O . LYS A 1 72 ? -14.828 8.890 13.254 1.00 93.50 72 LYS A O 1
ATOM 592 N N . ALA A 1 73 ? -15.146 10.966 14.073 1.00 92.06 73 ALA A N 1
ATOM 593 C CA . ALA A 1 73 ? -15.224 11.625 12.773 1.00 92.06 73 ALA A CA 1
ATOM 594 C C . ALA A 1 73 ? -13.926 11.441 11.969 1.00 92.06 73 ALA A C 1
ATOM 596 O O . ALA A 1 73 ? -13.973 11.099 10.787 1.00 92.06 73 ALA A O 1
ATOM 597 N N . LYS A 1 74 ? -12.762 11.586 12.623 1.00 92.31 74 LYS A N 1
ATOM 598 C CA . LYS A 1 74 ? -11.454 11.372 11.987 1.00 92.31 74 LYS A CA 1
ATOM 599 C C . LYS A 1 74 ? -11.255 9.929 11.520 1.00 92.31 74 LYS A C 1
ATOM 601 O O . LYS A 1 74 ? -10.836 9.716 10.385 1.00 92.31 74 LYS A O 1
ATOM 606 N N . LEU A 1 75 ? -11.587 8.948 12.361 1.00 91.94 75 LEU A N 1
ATOM 607 C CA . LEU A 1 75 ? -11.532 7.532 11.996 1.00 91.94 75 LEU A CA 1
ATOM 608 C C . LEU A 1 75 ? -12.454 7.233 10.807 1.00 91.94 75 LEU A C 1
ATOM 610 O O . LEU A 1 75 ? -12.027 6.596 9.849 1.00 91.94 75 LEU A O 1
ATOM 614 N N . GLY A 1 76 ? -13.692 7.735 10.836 1.00 89.38 76 GLY A N 1
ATOM 615 C CA . GLY A 1 76 ? -14.646 7.574 9.737 1.00 89.38 76 GLY A CA 1
ATOM 616 C C . GLY A 1 76 ? -14.133 8.158 8.419 1.00 89.38 76 GLY A C 1
ATOM 617 O O . GLY A 1 76 ? -14.253 7.515 7.379 1.00 89.38 76 GLY A O 1
ATOM 618 N N . TRP A 1 77 ? -13.498 9.333 8.461 1.00 89.62 77 TRP A N 1
ATOM 619 C CA . TRP A 1 77 ? -12.862 9.931 7.286 1.00 89.62 77 TRP A CA 1
ATOM 620 C C . TRP A 1 77 ? -11.704 9.076 6.750 1.00 89.62 77 TRP A C 1
ATOM 622 O O . TRP A 1 77 ? -11.665 8.816 5.549 1.00 89.62 77 TRP A O 1
ATOM 632 N N . LEU A 1 78 ? -10.806 8.589 7.618 1.00 89.06 78 LEU A N 1
ATOM 633 C CA . LEU A 1 78 ? -9.677 7.730 7.224 1.00 89.06 78 LE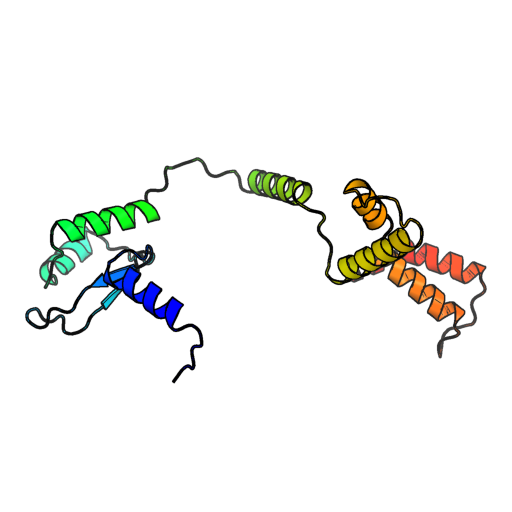U A CA 1
ATOM 634 C C . LEU A 1 78 ? -10.154 6.422 6.577 1.00 89.06 78 LEU A C 1
ATOM 636 O O . LEU A 1 78 ? -9.716 6.071 5.483 1.00 89.06 78 LEU A O 1
ATOM 640 N N . VAL A 1 79 ? -11.112 5.737 7.208 1.00 87.69 79 VAL A N 1
ATOM 641 C CA . VAL A 1 79 ? -11.726 4.514 6.664 1.00 87.69 79 VAL A CA 1
ATOM 642 C C . VAL A 1 79 ? -12.433 4.812 5.338 1.00 87.69 79 VAL A C 1
ATOM 644 O O . VAL A 1 79 ? -12.317 4.039 4.388 1.00 87.69 79 VAL A O 1
ATOM 647 N N . GLY A 1 80 ? -13.108 5.958 5.234 1.00 86.62 80 GLY A N 1
ATOM 648 C CA . GLY A 1 80 ? -13.707 6.423 3.989 1.00 86.62 80 GLY A CA 1
ATOM 649 C C . GLY A 1 80 ? -12.677 6.611 2.874 1.00 86.62 80 GLY A C 1
ATOM 650 O O . GLY A 1 80 ? -12.886 6.126 1.773 1.00 86.62 80 GLY A O 1
ATOM 651 N N . GLN A 1 81 ? -11.528 7.231 3.135 1.00 83.88 81 GLN A N 1
ATOM 652 C CA . GLN A 1 81 ? -10.469 7.354 2.122 1.00 83.88 81 GLN A CA 1
ATOM 653 C C . GLN A 1 81 ? -9.966 5.987 1.629 1.00 83.88 81 GLN A C 1
ATOM 655 O O . GLN A 1 81 ? -9.681 5.823 0.444 1.00 83.88 81 GLN A O 1
ATOM 660 N N . MET A 1 82 ? -9.884 4.993 2.518 1.00 81.19 82 MET A N 1
ATOM 661 C CA . MET A 1 82 ? -9.399 3.655 2.167 1.00 81.19 82 MET A CA 1
ATOM 662 C C . MET A 1 82 ? -10.414 2.830 1.367 1.00 81.19 82 MET A C 1
ATOM 664 O O . MET A 1 82 ? -10.040 2.160 0.401 1.00 81.19 82 MET A O 1
ATOM 668 N N . TYR A 1 83 ? -11.688 2.861 1.770 1.00 78.00 83 TYR A N 1
ATOM 669 C CA . TYR A 1 83 ? -12.713 1.942 1.264 1.00 78.00 83 TYR A CA 1
ATOM 670 C C . TYR A 1 83 ? -13.826 2.616 0.461 1.00 78.00 83 TYR A C 1
ATOM 672 O O . TYR A 1 83 ? -14.436 1.953 -0.376 1.00 78.00 83 TYR A O 1
ATOM 680 N N . SER A 1 84 ? -14.064 3.919 0.629 1.00 68.62 84 SER A N 1
ATOM 681 C CA . SER A 1 84 ? -14.989 4.699 -0.209 1.00 68.62 84 SER A CA 1
ATOM 682 C C . SER A 1 84 ? -14.337 5.064 -1.539 1.00 68.62 84 SER A C 1
ATOM 684 O O . SER A 1 84 ? -14.305 6.224 -1.954 1.00 68.62 84 SER A O 1
ATOM 686 N N . ARG A 1 85 ? -13.823 4.048 -2.238 1.00 60.28 85 ARG A N 1
ATOM 687 C CA . ARG A 1 85 ? -13.515 4.177 -3.656 1.00 60.28 85 ARG A CA 1
ATOM 688 C C . ARG A 1 85 ? -14.810 4.572 -4.353 1.00 60.28 85 ARG A C 1
ATOM 690 O O . ARG A 1 85 ? -15.823 3.886 -4.220 1.00 60.28 85 ARG A O 1
ATOM 697 N N . VAL A 1 86 ? -14.782 5.677 -5.093 1.00 59.47 86 VAL A N 1
ATOM 698 C CA . VAL A 1 86 ? -15.845 5.963 -6.057 1.00 59.47 86 VAL A CA 1
ATOM 699 C C . VAL A 1 86 ? -15.873 4.761 -6.993 1.00 59.47 86 VAL A C 1
ATOM 701 O O . VAL A 1 86 ? -14.844 4.435 -7.587 1.00 59.47 86 VAL A O 1
ATOM 704 N N . GLY A 1 87 ? -17.009 4.062 -7.042 1.00 51.19 87 GLY A N 1
ATOM 705 C CA . GLY A 1 87 ? -17.214 2.879 -7.872 1.00 51.19 87 GLY A CA 1
ATOM 706 C C . GLY A 1 87 ? -17.117 3.253 -9.342 1.00 51.19 87 GLY A C 1
ATOM 707 O O . GLY A 1 87 ? -18.122 3.475 -10.007 1.00 51.19 87 GLY A O 1
ATOM 708 N N . THR A 1 88 ? -15.893 3.391 -9.829 1.00 67.44 88 THR A N 1
ATOM 709 C CA . THR A 1 88 ? -15.599 3.492 -11.248 1.00 67.44 88 THR A CA 1
ATOM 710 C C . THR A 1 88 ? -15.514 2.078 -11.782 1.00 67.44 88 THR A C 1
ATOM 712 O O . THR A 1 88 ? -15.060 1.165 -11.092 1.00 67.44 88 THR A O 1
ATOM 715 N N . GLN A 1 89 ? -16.045 1.876 -12.980 1.00 69.25 89 GLN A N 1
ATOM 716 C CA . GLN A 1 89 ? -15.982 0.576 -13.613 1.00 69.25 89 GLN A CA 1
ATOM 717 C C . GLN A 1 89 ? -14.509 0.252 -13.869 1.00 69.25 89 GLN A C 1
ATOM 719 O O . GLN A 1 89 ? -13.835 0.967 -14.614 1.00 69.25 89 GLN A O 1
ATOM 724 N N . ASP A 1 90 ? -14.012 -0.797 -13.216 1.00 77.06 90 ASP A N 1
ATOM 725 C CA . ASP A 1 90 ? -12.676 -1.302 -13.493 1.00 77.06 90 ASP A CA 1
ATOM 726 C C . ASP A 1 90 ? -12.593 -1.703 -14.969 1.00 77.06 90 ASP A C 1
ATOM 728 O O . ASP A 1 90 ? -13.553 -2.211 -15.562 1.00 77.06 90 ASP A O 1
ATOM 732 N N . TRP A 1 91 ? -11.431 -1.470 -15.572 1.00 80.38 91 TRP A N 1
ATOM 733 C CA . TRP A 1 91 ? -11.178 -1.924 -16.930 1.00 80.38 91 TRP A CA 1
ATOM 734 C C . TRP A 1 91 ? -11.213 -3.451 -16.974 1.00 80.38 91 TRP A C 1
ATOM 736 O O . TRP A 1 91 ? -10.700 -4.131 -16.082 1.00 80.38 91 TRP A O 1
ATOM 746 N N . GLU A 1 92 ? -11.782 -3.996 -18.048 1.00 89.81 92 GLU A N 1
ATOM 747 C CA . GLU A 1 92 ? -11.660 -5.420 -18.332 1.00 89.81 92 GLU A CA 1
ATOM 748 C C . GLU A 1 92 ? -10.164 -5.784 -18.412 1.00 89.81 92 GLU A C 1
ATOM 750 O O . GLU A 1 92 ? -9.333 -5.018 -18.909 1.00 89.81 92 GLU A O 1
ATOM 755 N N . ARG A 1 93 ? -9.790 -6.931 -17.833 1.00 83.12 93 ARG A N 1
ATOM 756 C CA . ARG A 1 93 ? -8.389 -7.271 -17.551 1.00 83.12 93 ARG A CA 1
ATOM 757 C C . ARG A 1 93 ? -7.535 -7.359 -18.815 1.00 83.12 93 ARG A C 1
ATOM 759 O O . ARG A 1 93 ? -6.345 -7.048 -18.742 1.00 83.12 93 ARG A O 1
ATOM 766 N N . SER A 1 94 ? -8.093 -7.811 -19.937 1.00 85.31 94 SER A N 1
ATOM 767 C CA . SER A 1 94 ? -7.375 -7.860 -21.212 1.00 85.31 94 SER A CA 1
ATOM 768 C C . SER A 1 94 ? -7.186 -6.465 -21.811 1.00 85.31 94 SER A C 1
ATOM 770 O O . SER A 1 94 ? -6.050 -6.109 -22.126 1.00 85.31 94 SER A O 1
ATOM 772 N N . ALA A 1 95 ? -8.232 -5.635 -21.814 1.00 85.56 95 ALA A N 1
ATOM 773 C CA . ALA A 1 95 ? -8.166 -4.248 -22.276 1.00 85.56 95 ALA A CA 1
ATOM 774 C C . ALA A 1 95 ? -7.192 -3.399 -21.437 1.00 85.56 95 ALA A C 1
ATOM 776 O O . ALA A 1 95 ? -6.429 -2.598 -21.974 1.00 85.56 95 ALA A O 1
ATOM 777 N N . LEU A 1 96 ? -7.159 -3.606 -20.115 1.00 87.19 96 LEU A N 1
ATOM 778 C CA . LEU A 1 96 ? -6.203 -2.943 -19.226 1.00 87.19 96 LEU A CA 1
ATOM 779 C C . LEU A 1 96 ? -4.763 -3.341 -19.553 1.00 87.19 96 LEU A C 1
ATOM 781 O O . LEU A 1 96 ? -3.889 -2.483 -19.608 1.00 87.19 96 LEU A O 1
ATOM 785 N N . LYS A 1 97 ? -4.500 -4.636 -19.759 1.00 84.88 97 LYS A N 1
ATOM 786 C CA . LYS A 1 97 ? -3.156 -5.117 -20.108 1.00 84.88 97 LYS A CA 1
ATOM 787 C C . LYS A 1 97 ? -2.680 -4.548 -21.435 1.00 84.88 97 LYS A C 1
ATOM 789 O O . LYS A 1 97 ? -1.528 -4.136 -21.518 1.00 84.88 97 LYS A O 1
ATOM 794 N N . GLU A 1 98 ? -3.550 -4.521 -22.438 1.00 87.06 98 GLU A N 1
ATOM 795 C CA . GLU A 1 98 ? -3.243 -3.932 -23.739 1.00 87.06 98 GLU A CA 1
ATOM 796 C C . GLU A 1 98 ? -2.930 -2.444 -23.592 1.00 87.06 98 GLU A C 1
ATOM 798 O O . GLU A 1 98 ? -1.876 -1.995 -24.036 1.00 87.06 98 GLU A O 1
ATOM 803 N N . LYS A 1 99 ? -3.766 -1.701 -22.854 1.00 84.69 99 LYS A N 1
ATOM 804 C CA . LYS A 1 99 ? -3.545 -0.272 -22.628 1.00 84.69 99 LYS A CA 1
ATOM 805 C C . LYS A 1 99 ? -2.267 0.015 -21.842 1.00 84.69 99 LYS A C 1
ATOM 807 O O . LYS A 1 99 ? -1.552 0.963 -22.149 1.00 84.69 99 LYS A O 1
ATOM 812 N N . VAL A 1 100 ? -1.962 -0.802 -20.837 1.00 83.81 100 VAL A N 1
ATOM 813 C CA . VAL A 1 100 ? -0.716 -0.699 -20.069 1.00 83.81 100 VAL A CA 1
ATOM 814 C C . VAL A 1 100 ? 0.490 -1.004 -20.953 1.00 83.81 100 VAL A C 1
ATOM 816 O O . VAL A 1 100 ? 1.459 -0.258 -20.888 1.00 83.81 100 VAL A O 1
ATOM 819 N N . SER A 1 101 ? 0.431 -2.042 -21.795 1.00 82.44 101 SER A N 1
ATOM 820 C CA . SER A 1 101 ? 1.505 -2.348 -22.751 1.00 82.44 101 SER A CA 1
ATOM 821 C C . SER A 1 101 ? 1.720 -1.188 -23.714 1.00 82.44 101 SER A C 1
ATOM 823 O O . SER A 1 101 ? 2.839 -0.713 -23.840 1.00 82.44 101 SER A O 1
ATOM 825 N N . GLU A 1 102 ? 0.645 -0.663 -24.305 1.00 83.19 102 GLU A N 1
ATOM 826 C CA . GLU A 1 102 ? 0.695 0.477 -25.222 1.00 83.19 102 GLU A CA 1
ATOM 827 C C . GLU A 1 102 ? 1.378 1.693 -24.574 1.00 83.19 102 GLU A C 1
ATOM 829 O O . GLU A 1 102 ? 2.262 2.310 -25.165 1.00 83.19 102 GLU A O 1
ATOM 834 N N . LEU A 1 103 ? 1.004 2.020 -23.333 1.00 79.12 103 LEU A N 1
ATOM 835 C CA . LEU A 1 103 ? 1.587 3.144 -22.599 1.00 79.12 103 LEU A CA 1
ATOM 836 C C . LEU A 1 103 ? 3.051 2.899 -22.222 1.00 79.12 103 LEU A C 1
ATOM 838 O O . LEU A 1 103 ? 3.856 3.825 -22.279 1.00 79.12 103 LEU A O 1
ATOM 842 N N . ILE A 1 104 ? 3.403 1.671 -21.838 1.00 73.00 104 ILE A N 1
ATOM 843 C CA . ILE A 1 104 ? 4.781 1.276 -21.534 1.00 73.00 104 ILE A CA 1
ATOM 844 C C . ILE A 1 104 ? 5.647 1.403 -22.790 1.00 73.00 104 ILE A C 1
ATOM 846 O O . ILE A 1 104 ? 6.707 2.025 -22.729 1.00 73.00 104 ILE A O 1
ATOM 850 N N . ASP A 1 105 ? 5.179 0.886 -23.923 1.00 73.69 105 ASP A N 1
ATOM 851 C CA . ASP A 1 105 ? 5.899 0.904 -25.198 1.00 73.69 105 ASP A CA 1
ATOM 852 C C . ASP A 1 105 ? 6.076 2.334 -25.740 1.00 73.69 105 ASP A C 1
ATOM 854 O O . ASP A 1 105 ? 7.095 2.648 -26.352 1.00 73.69 105 ASP A O 1
ATOM 858 N N . GLN A 1 106 ? 5.127 3.234 -25.464 1.00 72.00 106 GLN A N 1
ATOM 859 C CA . GLN A 1 106 ? 5.232 4.657 -25.812 1.00 72.00 106 GLN A CA 1
ATOM 860 C C . GLN A 1 106 ? 6.121 5.460 -24.851 1.00 72.00 106 GLN A C 1
ATOM 862 O O . GLN A 1 106 ? 6.678 6.486 -25.244 1.00 72.00 106 GLN A O 1
ATOM 867 N N . ALA A 1 107 ? 6.238 5.039 -23.588 1.00 68.81 107 ALA A N 1
ATOM 868 C CA . ALA A 1 107 ? 6.907 5.826 -22.555 1.00 68.81 107 ALA A CA 1
ATOM 869 C C . ALA A 1 107 ? 8.436 5.769 -22.641 1.00 68.81 107 ALA A C 1
ATOM 871 O O . ALA A 1 107 ? 9.101 6.755 -22.312 1.00 68.81 107 ALA A O 1
ATOM 872 N N . ALA A 1 108 ? 9.008 4.627 -23.029 1.00 73.31 108 ALA A N 1
ATOM 873 C CA . ALA A 1 108 ? 10.454 4.455 -23.012 1.00 73.31 108 ALA A CA 1
ATOM 874 C C . ALA A 1 108 ? 10.950 3.353 -23.950 1.00 73.31 108 ALA A C 1
ATOM 876 O O . ALA A 1 108 ? 10.265 2.378 -24.241 1.00 73.31 108 ALA A O 1
ATOM 877 N N . LEU A 1 109 ? 12.218 3.482 -24.341 1.00 69.50 109 LEU A N 1
ATOM 878 C CA . LEU A 1 109 ? 12.981 2.386 -24.917 1.00 69.50 109 LEU A CA 1
ATOM 879 C C . LEU A 1 109 ? 13.425 1.443 -23.788 1.00 69.50 109 LEU A C 1
ATOM 881 O O . LEU A 1 109 ? 14.297 1.782 -22.983 1.00 69.50 109 LEU A O 1
ATOM 885 N N . TRP A 1 110 ? 12.836 0.254 -23.732 1.00 70.38 110 TRP A N 1
ATOM 886 C CA . TRP A 1 110 ? 13.158 -0.747 -22.717 1.00 70.38 110 TRP A CA 1
ATOM 887 C C . TRP A 1 110 ? 14.365 -1.582 -23.145 1.00 70.38 110 TRP A C 1
ATOM 889 O O . TRP A 1 110 ? 14.258 -2.480 -23.977 1.00 70.38 110 TRP A O 1
ATOM 899 N N . LEU A 1 111 ? 15.526 -1.284 -22.563 1.00 75.62 111 LEU A N 1
ATOM 900 C CA . LEU A 1 111 ? 16.771 -2.016 -22.796 1.00 75.62 111 LEU A CA 1
ATOM 901 C C . LEU A 1 111 ? 17.245 -2.718 -21.524 1.00 75.62 111 LEU A C 1
ATOM 903 O O . LEU A 1 111 ? 17.140 -2.182 -20.420 1.00 75.62 111 LEU A O 1
ATOM 907 N N . ASP A 1 112 ? 17.837 -3.901 -21.680 1.00 73.94 112 ASP A N 1
ATOM 908 C CA . ASP A 1 112 ? 18.513 -4.579 -20.579 1.00 73.94 112 ASP A CA 1
ATOM 909 C C . ASP A 1 112 ? 19.830 -3.872 -20.190 1.00 73.94 112 ASP A C 1
ATOM 911 O O . ASP A 1 112 ? 20.412 -3.090 -20.946 1.00 73.94 112 ASP A O 1
ATOM 915 N N . THR A 1 113 ? 20.349 -4.147 -18.987 1.00 72.56 113 THR A N 1
ATOM 916 C CA . THR A 1 113 ? 21.559 -3.480 -18.468 1.00 72.56 113 THR A CA 1
ATOM 917 C C . THR A 1 113 ? 22.789 -3.661 -19.370 1.00 72.56 113 THR A C 1
ATOM 919 O O . THR A 1 113 ? 23.709 -2.843 -19.329 1.00 72.56 113 THR A O 1
ATOM 922 N N . LYS A 1 114 ? 22.844 -4.729 -20.179 1.00 75.31 114 LYS A N 1
ATOM 923 C CA . LYS A 1 114 ? 23.950 -4.973 -21.116 1.00 75.31 114 LYS A CA 1
ATOM 924 C C . LYS A 1 114 ? 23.763 -4.153 -22.394 1.00 75.31 114 LYS A C 1
ATOM 926 O O . LYS A 1 114 ? 24.722 -3.529 -22.837 1.00 75.31 114 LYS A O 1
ATOM 931 N N . GLN A 1 115 ? 22.546 -4.093 -22.928 1.00 74.12 115 GLN A N 1
ATOM 932 C CA . GLN A 1 115 ? 22.167 -3.259 -24.068 1.00 74.12 115 GLN A CA 1
ATOM 933 C C . GLN A 1 115 ? 22.365 -1.772 -23.770 1.00 74.12 115 GLN A C 1
ATOM 935 O O . GLN A 1 115 ? 22.874 -1.057 -24.622 1.00 74.12 115 GLN A O 1
ATOM 940 N N . ILE A 1 116 ? 22.072 -1.314 -22.548 1.00 78.06 116 ILE A N 1
ATOM 941 C CA . ILE A 1 116 ? 22.344 0.072 -22.133 1.00 78.06 116 ILE A CA 1
ATOM 942 C C . ILE A 1 116 ? 23.843 0.390 -22.223 1.00 78.06 116 ILE A C 1
ATOM 944 O O . ILE A 1 116 ? 24.216 1.429 -22.761 1.00 78.06 116 ILE A O 1
ATOM 948 N N . LYS A 1 117 ? 24.719 -0.501 -21.737 1.00 81.69 117 LYS A N 1
ATOM 949 C CA . LYS A 1 117 ? 26.180 -0.297 -21.804 1.00 81.69 117 LYS A CA 1
ATOM 950 C C . LYS A 1 117 ? 26.695 -0.261 -23.240 1.00 81.69 117 LYS A C 1
ATOM 952 O O . LYS A 1 117 ? 27.599 0.507 -23.556 1.00 81.69 117 LYS A O 1
ATOM 957 N N . GLU A 1 118 ? 26.135 -1.096 -24.104 1.00 80.50 118 GLU A N 1
ATOM 958 C CA . GLU A 1 118 ? 26.498 -1.121 -25.519 1.00 80.50 118 GLU A CA 1
ATOM 959 C C . GLU A 1 118 ? 25.972 0.095 -26.271 1.00 80.50 118 GLU A C 1
ATOM 961 O O . GLU A 1 118 ? 26.722 0.680 -27.046 1.00 80.50 118 GLU A O 1
ATOM 966 N N . LEU A 1 119 ? 24.747 0.536 -25.984 1.00 81.56 119 LEU A N 1
ATOM 967 C CA . LEU A 1 119 ? 24.203 1.777 -26.522 1.00 81.56 119 LEU A CA 1
ATOM 968 C C . LEU A 1 119 ? 25.056 2.971 -26.091 1.00 81.56 119 LEU A C 1
ATOM 970 O O . LEU A 1 119 ? 25.425 3.791 -26.921 1.00 81.56 119 LEU A O 1
ATOM 974 N N . GLN A 1 120 ? 25.438 3.045 -24.813 1.00 83.12 120 GLN A N 1
ATOM 975 C CA . GLN A 1 120 ? 26.350 4.077 -24.310 1.00 83.12 120 GLN A CA 1
ATOM 976 C C . GLN A 1 120 ? 27.683 4.068 -25.060 1.00 83.12 120 GLN A C 1
ATOM 978 O O . GLN A 1 120 ? 28.198 5.126 -25.416 1.00 83.12 120 GLN A O 1
ATOM 983 N N . ARG A 1 121 ? 28.239 2.882 -25.330 1.00 84.31 121 ARG A N 1
ATOM 984 C CA . ARG A 1 121 ? 29.469 2.745 -26.110 1.00 84.31 121 ARG A CA 1
ATOM 985 C C . ARG A 1 121 ? 29.282 3.221 -27.553 1.00 84.31 121 ARG A C 1
ATOM 987 O O . ARG A 1 121 ? 30.084 4.030 -28.004 1.00 84.31 121 ARG A O 1
ATOM 994 N N . ALA 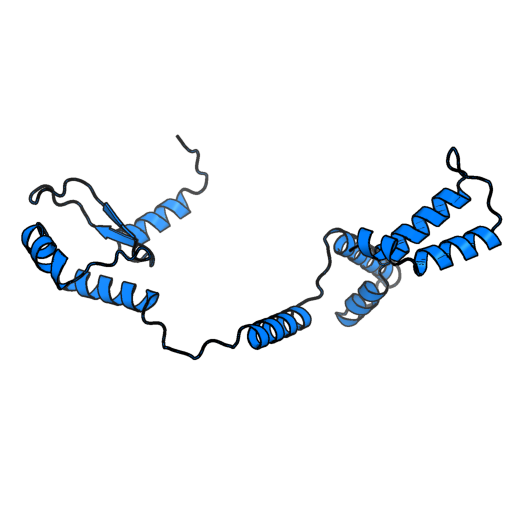A 1 122 ? 28.224 2.783 -28.232 1.00 81.69 122 ALA A N 1
ATOM 995 C CA . ALA A 1 122 ? 27.915 3.182 -29.604 1.00 81.69 122 ALA A CA 1
ATOM 996 C C . ALA A 1 122 ? 27.684 4.698 -29.721 1.00 81.69 122 ALA A C 1
ATOM 998 O O . ALA A 1 122 ? 28.208 5.342 -30.625 1.00 81.69 122 ALA A O 1
ATOM 999 N N . VAL A 1 123 ? 26.976 5.294 -28.758 1.00 83.94 123 VAL A N 1
ATOM 1000 C CA . VAL A 1 123 ? 26.767 6.746 -28.675 1.00 83.94 123 VAL A CA 1
ATOM 1001 C C . VAL A 1 123 ? 28.089 7.489 -28.457 1.00 83.94 123 VAL A C 1
ATOM 1003 O O . VAL A 1 123 ? 28.320 8.521 -29.082 1.00 83.94 123 VAL A O 1
ATOM 1006 N N . ASN A 1 124 ? 28.979 6.972 -27.605 1.00 84.44 124 ASN A N 1
ATOM 1007 C CA . ASN A 1 124 ? 30.294 7.576 -27.375 1.00 84.44 124 ASN A CA 1
ATOM 1008 C C . ASN A 1 124 ? 31.203 7.484 -28.612 1.00 84.44 124 ASN A C 1
ATOM 1010 O O . ASN A 1 124 ? 31.876 8.459 -28.940 1.00 84.44 124 ASN A O 1
ATOM 1014 N N . GLU A 1 125 ? 31.204 6.346 -29.311 1.00 85.25 125 GLU A N 1
ATOM 1015 C CA . GLU A 1 125 ? 31.934 6.155 -30.571 1.00 85.25 125 GLU A CA 1
ATOM 1016 C C . GLU A 1 125 ? 31.387 7.087 -31.669 1.00 85.25 125 GLU A C 1
ATOM 1018 O O . GLU A 1 125 ? 32.159 7.761 -32.352 1.00 85.25 125 GLU A O 1
ATOM 1023 N N . TRP A 1 126 ? 30.060 7.224 -31.774 1.00 83.12 126 TRP A N 1
ATOM 1024 C CA . TRP A 1 126 ? 29.416 8.147 -32.712 1.00 83.12 126 TRP A CA 1
ATOM 1025 C C . TRP A 1 126 ? 29.739 9.615 -32.404 1.00 83.12 126 TRP A C 1
ATOM 1027 O O . TRP A 1 126 ? 30.051 10.382 -33.316 1.00 83.12 126 TRP A O 1
ATOM 1037 N N . ARG A 1 127 ? 29.728 10.003 -31.121 1.00 84.44 127 ARG A N 1
ATOM 1038 C CA . ARG A 1 127 ? 30.099 11.353 -30.663 1.00 84.44 127 ARG A CA 1
ATOM 1039 C C . ARG A 1 127 ? 31.569 11.667 -30.944 1.00 84.44 127 ARG A C 1
ATOM 1041 O O . ARG A 1 127 ? 31.883 12.797 -31.300 1.00 84.44 127 ARG A O 1
ATOM 1048 N N . ALA A 1 128 ? 32.466 10.691 -30.800 1.00 82.69 128 ALA A N 1
ATOM 1049 C CA . ALA A 1 128 ? 33.879 10.864 -31.138 1.00 82.69 128 ALA A CA 1
ATOM 1050 C C . ALA A 1 128 ? 34.088 11.098 -32.645 1.00 82.69 128 ALA A C 1
ATOM 1052 O O . ALA A 1 128 ? 34.963 11.873 -33.026 1.00 82.69 128 ALA A O 1
ATOM 1053 N N . ALA A 1 129 ? 33.267 10.468 -33.492 1.00 82.12 129 ALA A N 1
ATOM 1054 C CA . ALA A 1 129 ? 33.288 10.662 -34.940 1.00 82.12 129 ALA A CA 1
ATOM 1055 C C . ALA A 1 129 ? 32.589 11.960 -35.399 1.00 82.12 129 ALA A C 1
ATOM 1057 O O . ALA A 1 129 ? 32.963 12.511 -36.431 1.00 82.12 129 ALA A O 1
ATOM 1058 N N . ASN A 1 130 ? 31.608 12.467 -34.638 1.00 81.44 130 ASN A N 1
ATOM 1059 C CA . ASN A 1 130 ? 30.807 13.653 -34.977 1.00 81.44 130 ASN A CA 1
ATOM 1060 C C . ASN A 1 130 ? 30.742 14.654 -33.801 1.00 81.44 130 ASN A C 1
ATOM 1062 O O . ASN A 1 130 ? 29.701 14.793 -33.155 1.00 81.44 130 ASN A O 1
ATOM 1066 N N . PRO A 1 131 ? 31.842 15.367 -33.498 1.00 76.38 131 PRO A N 1
ATOM 1067 C CA . PRO A 1 131 ? 31.957 16.185 -32.286 1.00 76.38 131 PRO A CA 1
ATOM 1068 C C . PRO A 1 131 ? 31.060 17.435 -32.258 1.00 76.38 131 PRO A C 1
ATOM 1070 O O . PRO A 1 131 ? 30.777 17.954 -31.181 1.00 76.38 131 PRO A O 1
ATOM 1073 N N . THR A 1 132 ? 30.614 17.933 -33.414 1.00 72.31 132 THR A N 1
ATOM 1074 C CA . THR A 1 132 ? 29.824 19.173 -33.549 1.00 72.31 132 THR A CA 1
ATOM 1075 C C . THR A 1 132 ? 28.316 18.951 -33.660 1.00 72.31 132 THR A C 1
ATOM 1077 O O . THR A 1 132 ? 27.566 19.924 -33.701 1.00 72.31 132 THR A O 1
ATOM 1080 N N . THR A 1 133 ? 27.849 17.703 -33.722 1.00 78.62 133 THR A N 1
ATOM 1081 C CA . THR A 1 133 ? 26.428 17.385 -33.915 1.00 78.62 133 THR A CA 1
ATOM 1082 C C . THR A 1 133 ? 25.772 16.997 -32.592 1.00 78.62 133 THR A C 1
ATOM 1084 O O . THR A 1 133 ? 26.294 16.173 -31.840 1.00 78.62 133 THR A O 1
ATOM 1087 N N . GLU A 1 134 ? 24.608 17.578 -32.296 1.00 78.19 134 GLU A N 1
ATOM 1088 C CA . GLU A 1 134 ? 23.849 17.239 -31.092 1.00 78.19 134 GLU A CA 1
ATOM 1089 C C . GLU A 1 134 ? 23.204 15.852 -31.190 1.00 78.19 134 GLU A C 1
ATOM 1091 O O . GLU A 1 134 ? 22.682 15.443 -32.230 1.00 78.19 134 GLU A O 1
ATOM 1096 N N . ILE A 1 135 ? 23.210 15.128 -30.069 1.00 77.25 135 ILE A N 1
ATOM 1097 C CA . ILE A 1 135 ? 22.558 13.823 -29.964 1.00 77.25 135 ILE A CA 1
ATOM 1098 C C . ILE A 1 135 ? 21.056 14.059 -29.827 1.00 77.25 135 ILE A C 1
ATOM 1100 O O . ILE A 1 135 ? 20.583 14.538 -28.797 1.00 77.25 135 ILE A O 1
ATOM 1104 N N . THR A 1 136 ? 20.304 13.696 -30.861 1.00 79.44 136 THR A N 1
ATOM 1105 C CA . THR A 1 136 ? 18.840 13.772 -30.857 1.00 79.44 136 THR A CA 1
ATOM 1106 C C . THR A 1 136 ? 18.224 12.439 -30.413 1.00 79.44 136 THR A C 1
ATOM 1108 O O . THR A 1 136 ? 18.832 11.384 -30.607 1.00 79.44 136 THR A O 1
ATOM 1111 N N . PRO A 1 137 ? 16.991 12.427 -29.869 1.00 72.62 137 PRO A N 1
ATOM 1112 C CA . PRO A 1 137 ? 16.294 11.184 -29.519 1.00 72.62 137 PRO A CA 1
ATOM 1113 C C . PRO A 1 137 ? 16.149 10.206 -30.695 1.00 72.62 137 PRO A C 1
ATOM 1115 O O . PRO A 1 137 ? 16.242 8.999 -30.502 1.00 72.62 137 PRO A O 1
ATOM 1118 N N . LYS A 1 138 ? 15.991 10.721 -31.924 1.00 76.88 138 LYS A N 1
ATOM 1119 C CA . LYS A 1 138 ? 15.923 9.908 -33.151 1.00 76.88 138 LYS A CA 1
ATOM 1120 C C . LYS A 1 138 ? 17.213 9.130 -33.403 1.00 76.88 138 LYS A C 1
ATOM 1122 O O . LYS A 1 138 ? 17.159 7.942 -33.686 1.00 76.88 138 LYS A O 1
ATOM 1127 N N . LEU A 1 139 ? 18.360 9.774 -33.205 1.00 76.81 139 LEU A N 1
ATOM 1128 C CA . LEU A 1 139 ? 19.663 9.131 -33.343 1.00 76.81 139 LEU A CA 1
ATOM 1129 C C . LEU A 1 139 ? 19.859 8.011 -32.310 1.00 76.81 139 LEU A C 1
ATOM 1131 O O . LEU A 1 139 ? 20.424 6.967 -32.620 1.00 76.81 139 LEU A O 1
ATOM 1135 N N . VAL A 1 140 ? 19.385 8.209 -31.077 1.00 77.44 140 VAL A N 1
ATOM 1136 C CA . VAL A 1 140 ? 19.461 7.173 -30.034 1.00 77.44 140 VAL A CA 1
ATOM 1137 C C . VAL A 1 140 ? 18.604 5.959 -30.403 1.00 77.44 140 VAL A C 1
ATOM 1139 O O . VAL A 1 140 ? 19.036 4.830 -30.174 1.00 77.44 140 VAL A O 1
ATOM 1142 N N . LEU A 1 141 ? 17.434 6.176 -31.015 1.00 76.56 141 LEU A N 1
ATOM 1143 C CA . LEU A 1 141 ? 16.592 5.098 -31.539 1.00 76.56 141 LEU A CA 1
ATOM 1144 C C . LEU A 1 141 ? 17.296 4.340 -32.672 1.00 76.56 141 LEU A C 1
ATOM 1146 O O . LEU A 1 141 ? 17.439 3.124 -32.575 1.00 76.56 141 LEU A O 1
ATOM 1150 N N . GLU A 1 142 ? 17.838 5.044 -33.668 1.00 79.88 142 GLU A N 1
ATOM 1151 C CA . GLU A 1 142 ? 18.582 4.439 -34.786 1.00 79.88 142 GLU A CA 1
ATOM 1152 C C . GLU A 1 142 ? 19.788 3.613 -34.308 1.00 79.88 142 GLU A C 1
ATOM 1154 O O . GLU A 1 142 ? 20.005 2.486 -34.755 1.00 79.88 142 GLU A O 1
ATOM 1159 N N . LEU A 1 143 ? 20.556 4.135 -33.346 1.00 77.88 143 LEU A N 1
ATOM 1160 C CA . LEU A 1 143 ? 21.685 3.414 -32.756 1.00 77.88 143 LEU A CA 1
ATOM 1161 C C . LEU A 1 143 ? 21.233 2.200 -31.937 1.00 77.88 143 LEU A C 1
ATOM 1163 O O . LEU A 1 143 ? 21.944 1.198 -31.890 1.00 77.88 143 LEU A O 1
ATOM 1167 N N . SER A 1 144 ? 20.060 2.267 -31.302 1.00 73.88 144 SER A N 1
ATOM 1168 C CA . SER A 1 144 ? 19.507 1.138 -30.553 1.00 73.88 144 SER A CA 1
ATOM 1169 C C . SER A 1 144 ? 19.023 -0.000 -31.457 1.00 73.88 144 SER A C 1
ATOM 1171 O O . SER A 1 144 ? 19.204 -1.164 -31.103 1.00 73.88 144 SER A O 1
ATOM 1173 N N . GLU A 1 145 ? 18.494 0.311 -32.645 1.00 74.50 145 GLU A N 1
ATOM 1174 C CA . GLU A 1 145 ? 18.070 -0.678 -33.648 1.00 74.50 145 GLU A CA 1
ATOM 1175 C C . GLU A 1 145 ? 19.257 -1.420 -34.279 1.00 74.50 145 GLU A C 1
ATOM 1177 O O . GLU A 1 145 ? 19.139 -2.579 -34.676 1.00 74.50 145 GLU A O 1
ATOM 1182 N N . GLN A 1 146 ? 20.424 -0.774 -34.332 1.00 74.12 146 GLN A N 1
ATOM 1183 C CA . GLN A 1 146 ? 21.665 -1.362 -34.841 1.00 74.12 146 GLN A CA 1
ATOM 1184 C C . GLN A 1 146 ? 22.378 -2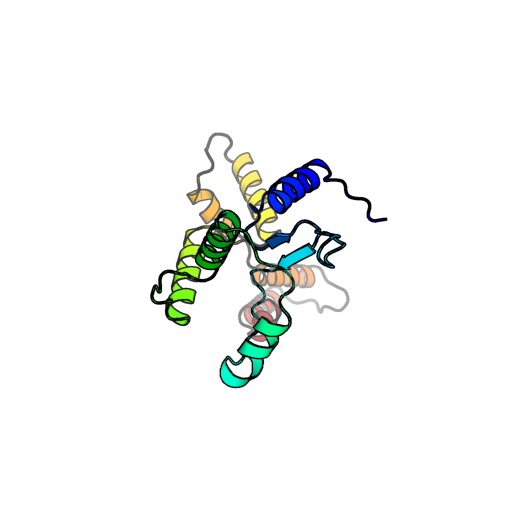.262 -33.819 1.00 74.12 146 GLN A C 1
ATOM 1186 O O . GLN A 1 146 ? 23.377 -2.907 -34.157 1.00 74.12 146 GLN A O 1
ATOM 1191 N N . LEU A 1 147 ? 21.894 -2.335 -32.572 1.00 71.44 147 LEU A N 1
ATOM 1192 C CA . LEU A 1 147 ? 22.506 -3.185 -31.557 1.00 71.44 147 LEU A CA 1
ATOM 1193 C C . LEU A 1 147 ? 22.331 -4.668 -31.916 1.00 71.44 147 LEU A C 1
ATOM 1195 O O . LEU A 1 147 ? 21.211 -5.129 -32.151 1.00 71.44 147 LEU A O 1
ATOM 1199 N N . PRO A 1 148 ? 23.415 -5.464 -31.898 1.00 66.88 148 PRO A N 1
ATOM 1200 C CA . PRO A 1 148 ? 23.327 -6.869 -32.246 1.00 66.88 148 PRO A CA 1
ATOM 1201 C C . PRO A 1 148 ? 22.450 -7.611 -31.233 1.00 66.88 148 PRO A C 1
ATOM 1203 O O . PRO A 1 148 ? 22.706 -7.621 -30.024 1.00 66.88 148 PRO A O 1
ATOM 1206 N N . THR A 1 149 ? 21.420 -8.280 -31.743 1.00 69.62 149 THR A N 1
ATOM 1207 C CA . THR A 1 149 ? 20.524 -9.128 -30.950 1.00 69.62 149 THR A CA 1
ATOM 1208 C C . THR A 1 149 ? 21.304 -10.244 -30.247 1.00 69.62 149 THR A C 1
ATOM 1210 O O . THR A 1 149 ? 22.377 -10.665 -30.694 1.00 69.62 149 THR A O 1
ATOM 1213 N N . ARG A 1 150 ? 20.758 -10.792 -29.148 1.00 64.12 150 ARG A N 1
ATOM 1214 C CA . ARG A 1 150 ? 21.373 -11.928 -28.423 1.00 64.12 150 ARG A CA 1
ATOM 1215 C C . ARG A 1 150 ? 21.724 -13.088 -29.359 1.00 64.12 150 ARG A C 1
ATOM 1217 O O . ARG A 1 150 ? 22.794 -13.680 -29.231 1.00 64.12 150 ARG A O 1
ATOM 1224 N N . LYS A 1 151 ? 20.864 -13.344 -30.348 1.00 64.62 151 LYS A N 1
ATOM 1225 C CA . LYS A 1 151 ? 21.067 -14.344 -31.399 1.00 64.62 151 LYS A CA 1
ATOM 1226 C C . LYS A 1 151 ? 22.242 -14.003 -32.315 1.00 64.62 151 LYS A C 1
ATOM 1228 O O . LYS A 1 151 ? 23.103 -14.849 -32.525 1.00 64.62 151 LYS A O 1
ATOM 1233 N N . GLN A 1 152 ? 22.336 -12.765 -32.797 1.00 69.19 152 GLN A N 1
ATOM 1234 C CA . GLN A 1 152 ? 23.466 -12.319 -33.623 1.00 69.19 152 GLN A CA 1
ATOM 1235 C C . GLN A 1 152 ? 24.800 -12.378 -32.865 1.00 69.19 152 GLN A C 1
ATOM 1237 O O . GLN A 1 152 ? 25.803 -12.788 -33.441 1.00 69.19 152 GLN A O 1
ATOM 1242 N N . LYS A 1 153 ? 24.815 -12.059 -31.564 1.00 68.38 153 LYS A N 1
ATOM 1243 C CA . LYS A 1 153 ? 26.011 -12.218 -30.716 1.00 68.38 153 LYS A CA 1
ATOM 1244 C C . LYS A 1 153 ? 26.400 -13.674 -30.494 1.00 68.38 153 LYS A C 1
ATOM 1246 O O . LYS A 1 153 ? 27.584 -13.997 -30.473 1.00 68.38 153 LYS A O 1
ATOM 1251 N N . ALA A 1 154 ? 25.421 -14.555 -30.293 1.00 67.94 154 ALA A N 1
ATOM 1252 C CA . ALA A 1 154 ? 25.681 -15.983 -30.163 1.00 67.94 154 ALA A CA 1
ATOM 1253 C C . ALA A 1 154 ? 26.293 -16.533 -31.459 1.00 67.94 154 ALA A C 1
ATOM 1255 O O . ALA A 1 154 ? 27.319 -17.207 -31.411 1.00 67.94 154 ALA A O 1
ATOM 1256 N N . LEU A 1 155 ? 25.726 -16.166 -32.611 1.00 73.56 155 LEU A N 1
ATOM 1257 C CA . LEU A 1 155 ? 26.220 -16.570 -33.926 1.00 73.56 155 LEU A CA 1
ATOM 1258 C C . LEU A 1 155 ? 27.626 -16.030 -34.216 1.00 73.56 155 LEU A C 1
ATOM 1260 O O . LEU A 1 155 ? 28.482 -16.804 -34.635 1.00 73.56 155 LEU A O 1
ATOM 1264 N N . SER A 1 156 ? 27.909 -14.755 -33.928 1.00 71.94 156 SER A N 1
ATOM 1265 C CA . SER A 1 156 ? 29.248 -14.185 -34.142 1.00 71.94 156 SER A CA 1
ATOM 1266 C C . SER A 1 156 ? 30.305 -14.808 -33.227 1.00 71.94 156 SER A C 1
ATOM 1268 O O . SER A 1 156 ? 31.450 -15.008 -33.633 1.00 71.94 156 SER A O 1
ATOM 1270 N N . ARG A 1 157 ? 29.928 -15.189 -32.001 1.00 71.44 157 ARG A N 1
ATOM 1271 C CA . ARG A 1 157 ? 30.818 -15.906 -31.083 1.00 71.44 157 ARG A CA 1
ATOM 1272 C C . ARG A 1 157 ? 31.070 -17.344 -31.531 1.00 71.44 157 ARG A C 1
ATOM 1274 O O . ARG A 1 157 ? 32.206 -17.799 -31.446 1.00 71.44 157 ARG A O 1
ATOM 1281 N N . ILE A 1 158 ? 30.045 -18.040 -32.026 1.00 75.75 158 ILE A N 1
ATOM 1282 C CA . ILE A 1 158 ? 30.183 -19.375 -32.627 1.00 75.75 158 ILE A CA 1
ATOM 1283 C C . ILE A 1 158 ? 31.110 -19.299 -33.843 1.00 75.75 158 ILE A C 1
ATOM 1285 O O . ILE A 1 158 ? 32.047 -20.084 -33.942 1.00 75.75 158 ILE A O 1
ATOM 1289 N N . GLU A 1 159 ? 30.922 -18.309 -34.716 1.00 76.38 159 GLU A N 1
ATOM 1290 C CA . GLU A 1 159 ? 31.792 -18.082 -35.872 1.00 76.38 159 GLU A CA 1
ATOM 1291 C C . GLU A 1 159 ? 33.254 -17.857 -35.459 1.00 76.38 159 GLU A C 1
ATOM 1293 O O . GLU A 1 159 ? 34.158 -18.461 -36.035 1.00 76.38 159 GLU A O 1
ATOM 1298 N N . ALA A 1 160 ? 33.497 -17.039 -34.431 1.00 74.88 160 ALA A N 1
ATOM 1299 C CA . ALA A 1 160 ? 34.840 -16.786 -33.915 1.00 74.88 160 ALA A CA 1
ATOM 1300 C C . ALA A 1 160 ? 35.492 -18.041 -33.308 1.00 74.88 160 ALA A C 1
ATOM 1302 O O . ALA A 1 160 ? 36.682 -18.266 -33.512 1.00 74.88 160 ALA A O 1
ATOM 1303 N N . ILE A 1 161 ? 34.729 -18.877 -32.596 1.00 76.19 161 ILE A N 1
ATOM 1304 C CA . ILE A 1 161 ? 35.227 -20.136 -32.013 1.00 76.19 161 ILE A CA 1
ATOM 1305 C C . ILE A 1 161 ? 35.579 -21.145 -33.110 1.00 76.19 161 ILE A C 1
ATOM 1307 O O . ILE A 1 161 ? 36.609 -21.813 -33.021 1.00 76.19 161 ILE A O 1
ATOM 1311 N N . VAL A 1 162 ? 34.747 -21.233 -34.151 1.00 74.19 162 VAL A N 1
ATOM 1312 C CA . VAL A 1 162 ? 34.963 -22.148 -35.277 1.00 74.19 162 VAL A CA 1
ATOM 1313 C C . VAL A 1 162 ? 36.162 -21.711 -36.122 1.00 74.19 162 VAL A C 1
ATOM 1315 O O . VAL A 1 162 ? 36.974 -22.551 -36.494 1.00 74.19 162 VAL A O 1
ATOM 1318 N N . LYS A 1 163 ? 36.337 -20.405 -36.368 1.00 73.69 163 LYS A N 1
ATOM 1319 C CA . LYS A 1 163 ? 37.522 -19.873 -37.068 1.00 73.69 163 LYS A CA 1
ATOM 1320 C C . LYS A 1 163 ? 38.797 -19.917 -36.221 1.00 73.69 163 LYS A C 1
ATOM 1322 O O . LYS A 1 163 ? 39.885 -20.036 -36.769 1.00 73.69 163 LYS A O 1
ATOM 1327 N N . GLY A 1 164 ? 38.670 -19.790 -34.901 1.00 65.81 164 GLY A N 1
ATOM 1328 C CA . GLY A 1 164 ? 39.791 -19.734 -33.960 1.00 65.81 164 GLY A CA 1
ATOM 1329 C C . GLY A 1 164 ? 40.388 -21.089 -33.575 1.00 65.81 164 GLY A C 1
ATOM 1330 O O . GLY A 1 164 ? 41.319 -21.109 -32.774 1.00 65.81 164 GLY A O 1
ATOM 1331 N N . GLY A 1 165 ? 39.866 -22.207 -34.098 1.00 58.66 165 GLY A N 1
ATOM 1332 C CA . GLY A 1 165 ? 40.427 -23.541 -33.861 1.00 58.66 165 GLY A CA 1
ATOM 1333 C C . GLY A 1 165 ? 40.355 -23.983 -32.396 1.00 58.66 165 GLY A C 1
ATOM 1334 O O . GLY A 1 165 ? 41.356 -24.395 -31.809 1.00 58.66 165 GLY A O 1
ATOM 1335 N N . GLY A 1 166 ? 39.181 -23.867 -31.765 1.00 58.44 166 GLY A N 1
ATOM 1336 C CA . GLY A 1 166 ? 38.977 -24.364 -30.400 1.00 58.44 166 GLY A CA 1
ATOM 1337 C C . GLY A 1 166 ? 39.285 -25.864 -30.268 1.00 58.44 166 GLY A C 1
ATOM 1338 O O . GLY A 1 166 ? 39.032 -26.643 -31.186 1.00 58.44 166 GLY A O 1
ATOM 1339 N N . LYS A 1 167 ? 39.814 -26.294 -29.110 1.00 49.94 167 LYS A N 1
ATOM 1340 C CA . LYS A 1 167 ? 40.125 -27.712 -28.839 1.00 49.94 167 LYS A CA 1
ATOM 1341 C C . LYS A 1 167 ? 38.905 -28.602 -29.123 1.00 49.94 167 LYS A C 1
ATOM 1343 O O . LYS A 1 167 ? 37.906 -28.508 -28.418 1.00 49.94 167 LYS A O 1
ATOM 1348 N N . GLY A 1 168 ? 39.023 -29.481 -30.121 1.00 59.22 168 GLY A N 1
ATOM 1349 C CA . GLY A 1 168 ? 37.992 -30.457 -30.493 1.00 59.22 168 GLY A CA 1
ATOM 1350 C C . GLY A 1 168 ? 37.031 -30.021 -31.606 1.00 59.22 168 GLY A C 1
ATOM 1351 O O . GLY A 1 168 ? 36.099 -30.764 -31.899 1.00 59.22 168 GLY A O 1
ATOM 1352 N N . VAL A 1 169 ? 37.239 -28.860 -32.236 1.00 59.47 169 VAL A N 1
ATOM 1353 C CA . VAL A 1 169 ? 36.450 -28.430 -33.402 1.00 59.47 169 VAL A CA 1
ATOM 1354 C C . VAL A 1 169 ? 37.154 -28.896 -34.687 1.00 59.47 169 VAL A C 1
ATOM 1356 O O . VAL A 1 169 ? 38.326 -28.564 -34.866 1.00 59.47 169 VAL A O 1
ATOM 1359 N N . PRO A 1 170 ? 36.496 -29.669 -35.573 1.00 64.62 170 PRO A N 1
ATOM 1360 C CA . PRO A 1 170 ? 37.074 -30.025 -36.869 1.00 64.62 170 PRO A CA 1
ATOM 1361 C C . PRO A 1 170 ? 37.306 -28.762 -37.713 1.00 64.62 170 PRO A C 1
ATOM 1363 O O . PRO A 1 170 ? 36.486 -27.844 -37.683 1.00 64.62 170 PRO A O 1
ATOM 1366 N N . GLU A 1 171 ? 38.411 -28.705 -38.462 1.00 63.47 171 GLU A N 1
ATOM 1367 C CA . GLU A 1 171 ? 38.679 -27.599 -39.390 1.00 63.47 171 GLU A CA 1
ATOM 1368 C C . GLU A 1 171 ? 37.591 -27.563 -40.472 1.00 63.47 171 GLU A C 1
ATOM 1370 O O . GLU A 1 171 ? 37.520 -28.428 -41.345 1.00 63.47 171 GLU A O 1
ATOM 1375 N N . LEU A 1 172 ? 36.703 -26.574 -40.377 1.00 70.00 172 LEU A N 1
ATOM 1376 C CA . LEU A 1 172 ? 35.593 -26.372 -41.304 1.00 70.00 172 LEU A CA 1
ATOM 1377 C C . LEU A 1 172 ? 35.998 -25.367 -42.383 1.00 70.00 172 LEU A C 1
ATOM 1379 O O . LEU A 1 172 ? 36.596 -24.329 -42.088 1.00 70.00 172 LEU A O 1
ATOM 1383 N N . THR A 1 173 ? 35.626 -25.632 -43.636 1.00 74.44 173 THR A N 1
ATOM 1384 C CA . THR A 1 173 ? 35.854 -24.673 -44.724 1.00 74.44 173 THR A CA 1
ATOM 1385 C C . THR A 1 173 ? 34.964 -23.430 -44.557 1.00 74.44 173 THR A C 1
ATOM 1387 O O . THR A 1 173 ? 33.881 -23.511 -43.966 1.00 74.44 173 THR A O 1
ATOM 1390 N N . PRO A 1 174 ? 35.350 -22.261 -45.107 1.00 71.69 174 PRO A N 1
ATOM 1391 C CA . PRO A 1 174 ? 34.552 -21.032 -45.009 1.00 71.69 174 PRO A CA 1
ATOM 1392 C C . PRO A 1 174 ? 33.098 -21.188 -45.490 1.00 71.69 174 PRO A C 1
ATOM 1394 O O . PRO A 1 174 ? 32.182 -20.557 -44.960 1.00 71.69 174 PRO A O 1
ATOM 1397 N N . GLU A 1 175 ? 32.871 -22.068 -46.464 1.00 72.62 175 GLU A N 1
ATOM 1398 C CA . GLU A 1 175 ? 31.552 -22.399 -47.010 1.00 72.62 175 GLU A CA 1
ATOM 1399 C C . GLU A 1 175 ? 30.712 -23.231 -46.031 1.00 72.62 175 GLU A C 1
ATOM 1401 O O . GLU A 1 175 ? 29.520 -22.966 -45.851 1.00 72.62 175 GLU A O 1
ATOM 1406 N N . GLN A 1 176 ? 31.337 -24.180 -45.328 1.00 72.88 176 GLN A N 1
ATOM 1407 C CA . GLN A 1 176 ? 30.693 -24.972 -44.279 1.00 72.88 176 GLN A CA 1
ATOM 1408 C C . GLN A 1 176 ? 30.332 -24.112 -43.063 1.00 72.88 176 GLN A C 1
ATOM 1410 O O . GLN A 1 176 ? 29.245 -24.271 -42.514 1.00 72.88 176 GLN A O 1
ATOM 1415 N N . ILE A 1 177 ? 31.180 -23.145 -42.694 1.00 73.50 177 ILE A N 1
ATOM 1416 C CA . ILE A 1 177 ? 30.892 -22.176 -41.622 1.00 73.50 177 ILE A CA 1
ATOM 1417 C C . ILE A 1 177 ? 29.668 -21.327 -41.982 1.00 73.50 177 ILE A C 1
ATOM 1419 O O . ILE A 1 177 ? 28.761 -21.157 -41.167 1.00 73.50 177 ILE A O 1
ATOM 1423 N N . LYS A 1 178 ? 29.593 -20.838 -43.225 1.00 77.44 178 LYS A N 1
ATOM 1424 C CA . LYS A 1 178 ? 28.449 -20.052 -43.706 1.00 77.44 178 LYS A CA 1
ATOM 1425 C C . LYS A 1 178 ? 27.153 -20.870 -43.725 1.00 77.44 178 LYS A C 1
ATOM 1427 O O . LYS A 1 178 ? 26.099 -20.353 -43.354 1.00 77.44 178 LYS A O 1
ATOM 1432 N N . SER A 1 179 ? 27.228 -22.140 -44.122 1.00 75.94 179 SER A N 1
ATOM 1433 C CA . SER A 1 179 ? 26.091 -23.069 -44.089 1.00 75.94 179 SER A CA 1
ATOM 1434 C C . SER A 1 179 ? 25.624 -23.358 -42.655 1.00 75.94 179 SER A C 1
ATOM 1436 O O . SER A 1 179 ? 24.434 -23.265 -42.354 1.00 75.94 179 SER A O 1
ATOM 1438 N N . LEU A 1 180 ? 26.565 -23.604 -41.738 1.00 76.19 180 LEU A N 1
ATOM 1439 C CA . LEU A 1 180 ? 26.307 -23.848 -40.318 1.00 76.19 180 LEU A CA 1
ATOM 1440 C C . LEU A 1 180 ? 25.632 -22.646 -39.641 1.00 76.19 180 LEU A C 1
ATOM 1442 O O . LEU A 1 180 ? 24.615 -22.807 -38.970 1.00 76.19 180 LEU A O 1
ATOM 1446 N N . LEU A 1 181 ? 26.143 -21.432 -39.861 1.00 74.12 181 LEU A N 1
ATOM 1447 C CA . LEU A 1 181 ? 25.546 -20.209 -39.316 1.00 74.12 181 LEU A CA 1
ATOM 1448 C C . LEU A 1 181 ? 24.133 -19.964 -39.857 1.00 74.12 181 LEU A C 1
ATOM 1450 O O . LEU A 1 181 ? 23.274 -19.510 -39.105 1.00 74.12 181 LEU A O 1
ATOM 1454 N N . ARG A 1 182 ? 23.869 -20.306 -41.126 1.00 77.69 182 ARG A N 1
ATOM 1455 C CA . ARG A 1 182 ? 22.532 -20.214 -41.736 1.00 77.69 182 ARG A CA 1
ATOM 1456 C C . ARG A 1 182 ? 21.550 -21.236 -41.157 1.00 77.69 182 ARG A C 1
ATOM 1458 O O . ARG A 1 182 ? 20.365 -20.941 -41.020 1.00 77.69 182 ARG A O 1
ATOM 1465 N N . HIS A 1 183 ? 22.018 -22.432 -40.813 1.00 76.75 183 HIS A N 1
ATOM 1466 C CA . HIS A 1 183 ? 21.186 -23.419 -40.128 1.00 76.75 183 HIS A CA 1
ATOM 1467 C C . HIS A 1 183 ? 20.878 -22.990 -38.692 1.00 76.75 183 HIS A C 1
ATOM 1469 O O . HIS A 1 183 ? 19.714 -22.952 -38.305 1.00 76.75 183 HIS A O 1
ATOM 1475 N N . LEU A 1 184 ? 21.892 -22.558 -37.941 1.00 74.81 184 LEU A N 1
ATOM 1476 C CA . LEU A 1 184 ? 21.733 -22.074 -36.568 1.00 74.81 184 LEU A CA 1
ATOM 1477 C C . LEU A 1 184 ? 20.896 -20.789 -36.490 1.00 74.81 184 LEU A C 1
ATOM 1479 O O . LEU A 1 184 ? 20.155 -20.587 -35.530 1.00 74.81 184 LEU A O 1
ATOM 1483 N N . SER A 1 185 ? 20.942 -19.925 -37.510 1.00 73.38 185 SER A N 1
ATOM 1484 C CA . SER A 1 185 ? 20.078 -18.743 -37.561 1.00 73.38 185 SER A CA 1
ATOM 1485 C C . SER A 1 185 ? 18.597 -19.097 -37.697 1.00 73.38 185 SER A C 1
ATOM 1487 O O . SER A 1 185 ? 17.757 -18.321 -37.249 1.00 73.38 185 SER A O 1
ATOM 1489 N N . ASN A 1 186 ? 18.264 -20.253 -38.271 1.00 76.94 186 ASN A N 1
ATOM 1490 C CA . ASN A 1 186 ? 16.883 -20.691 -38.491 1.00 76.94 186 ASN A CA 1
ATOM 1491 C C . ASN A 1 186 ? 16.402 -21.722 -37.457 1.00 76.94 186 ASN A C 1
ATOM 1493 O O . ASN A 1 186 ? 15.242 -22.122 -37.489 1.00 76.94 186 ASN A O 1
ATOM 1497 N N . ASP A 1 187 ? 17.274 -22.132 -36.537 1.00 79.19 187 ASP A N 1
ATOM 1498 C CA . ASP A 1 187 ? 16.982 -23.140 -35.524 1.00 79.19 187 ASP A CA 1
ATOM 1499 C C . ASP A 1 187 ? 16.012 -22.608 -34.447 1.00 79.19 187 ASP A C 1
ATOM 1501 O O . ASP A 1 187 ? 16.227 -21.547 -33.838 1.00 79.19 187 ASP A O 1
ATOM 1505 N N . GLN A 1 188 ? 14.916 -23.342 -34.226 1.00 68.69 188 GLN A N 1
ATOM 1506 C CA . GLN A 1 188 ? 13.907 -23.003 -33.219 1.00 68.69 188 GLN A CA 1
ATOM 1507 C C . GLN A 1 188 ? 14.408 -23.253 -31.791 1.00 68.69 188 GLN A C 1
ATOM 1509 O O . GLN A 1 188 ? 14.179 -22.409 -30.929 1.00 68.69 188 GLN A O 1
ATOM 1514 N N . GLY A 1 189 ? 15.172 -24.322 -31.552 1.00 70.88 189 GLY A N 1
ATOM 1515 C CA . GLY A 1 189 ? 15.731 -24.640 -30.237 1.00 70.88 189 GLY A CA 1
ATOM 1516 C C . GLY A 1 189 ? 16.752 -23.601 -29.769 1.00 70.88 189 GLY A C 1
ATOM 1517 O O . GLY A 1 189 ? 16.726 -23.177 -28.615 1.00 70.88 189 GLY A O 1
ATOM 1518 N N . LEU A 1 190 ? 17.592 -23.082 -30.672 1.00 68.25 190 LEU A N 1
ATOM 1519 C CA . LEU A 1 190 ? 18.488 -21.961 -30.349 1.00 68.25 190 LEU A CA 1
ATOM 1520 C C . LEU A 1 190 ? 17.704 -20.685 -29.999 1.00 68.25 190 LEU A C 1
ATOM 1522 O O . LEU A 1 190 ? 18.133 -19.886 -29.168 1.00 68.25 190 LEU A O 1
ATOM 1526 N N . THR A 1 191 ? 16.553 -20.485 -30.637 1.00 65.12 191 THR A N 1
ATOM 1527 C CA . THR A 1 191 ? 15.688 -19.326 -30.389 1.00 65.12 191 THR A CA 1
ATOM 1528 C C . THR A 1 191 ? 14.982 -19.435 -29.031 1.00 65.12 191 THR A C 1
ATOM 1530 O O . THR A 1 191 ? 14.836 -18.425 -28.347 1.00 65.12 191 THR A O 1
ATOM 1533 N N . GLU A 1 192 ? 14.613 -20.645 -28.604 1.00 66.00 192 GLU A N 1
ATOM 1534 C CA . GLU A 1 192 ? 14.019 -20.913 -27.288 1.00 66.00 192 GLU A CA 1
ATOM 1535 C C . GLU A 1 192 ? 15.022 -20.769 -26.137 1.00 66.00 192 GLU A C 1
ATOM 1537 O O . GLU A 1 192 ? 14.684 -20.195 -25.107 1.00 66.00 192 GLU A O 1
ATOM 1542 N N . VAL A 1 193 ? 16.270 -21.210 -26.321 1.00 65.69 193 VAL A N 1
ATOM 1543 C CA . VAL A 1 193 ? 17.332 -21.106 -25.298 1.00 65.69 193 VAL A CA 1
ATOM 1544 C C . VAL A 1 193 ? 17.801 -19.658 -25.073 1.00 65.69 193 VAL A C 1
ATOM 1546 O O . VAL A 1 193 ? 18.342 -19.336 -24.016 1.00 65.69 193 VAL A O 1
ATOM 1549 N N . LEU A 1 194 ? 17.622 -18.776 -26.062 1.00 59.28 194 LEU A N 1
ATOM 1550 C CA . LEU A 1 194 ? 18.070 -17.376 -26.017 1.00 59.28 194 LEU A CA 1
ATOM 1551 C C . LEU A 1 194 ? 16.971 -16.365 -25.634 1.00 59.28 194 LEU A C 1
ATOM 1553 O O . LEU A 1 194 ? 17.271 -15.163 -25.582 1.00 59.28 194 LEU A O 1
ATOM 1557 N N . ARG A 1 195 ? 15.739 -16.834 -25.396 1.00 50.59 195 ARG A N 1
ATOM 1558 C CA . ARG A 1 195 ? 14.594 -16.034 -24.932 1.00 50.59 195 ARG A CA 1
ATOM 1559 C C . ARG A 1 195 ? 14.780 -15.631 -23.468 1.00 50.59 195 ARG A C 1
ATOM 1561 O O . ARG A 1 195 ? 14.634 -14.421 -23.184 1.00 50.59 195 ARG A O 1
#